Protein AF-0000000072258695 (afdb_homodimer)

Sequence (292 aa):
MEKYSTEDVKSSFSFSVPVQVRFSDIDGYMHVNNGIYFSYFEHARASFLYEVCGWDVMKIGTVVANINIDFRLPIYALDKPEVFVKIKNVGNTSFIMEQIIMGKDIEGKEKIYASATTVMVSVSMETMRPVPVPEEYRLKMELASSMEKYSTEDVKSSFSFSVPVQVRFSDIDGYMHVNNGIYFSYFEHARASFLYEVCGWDVMKIGTVVANINIDFRLPIYALDKPEVFVKIKNVGNTSFIMEQIIMGKDIEGKEKIYASATTVMVSVSMETMRPVPVPEEYRLKMELASS

Structure (mmCIF, N/CA/C/O backbone):
data_AF-0000000072258695-model_v1
#
loop_
_entity.id
_entity.type
_entity.pdbx_description
1 polymer 'Acyl-CoA thioester hydrolase'
#
loop_
_atom_site.group_PDB
_atom_site.id
_atom_site.type_symbol
_atom_site.label_atom_id
_atom_site.label_alt_id
_atom_site.label_comp_id
_atom_site.label_asym_id
_atom_site.label_entity_id
_atom_site.label_seq_id
_atom_site.pdbx_PDB_ins_code
_atom_site.Cartn_x
_atom_site.Cartn_y
_atom_site.Cartn_z
_atom_site.occupancy
_atom_site.B_iso_or_equiv
_atom_site.auth_seq_id
_atom_site.auth_comp_id
_atom_site.auth_asym_id
_atom_site.auth_atom_id
_atom_site.pdbx_PDB_model_num
ATOM 1 N N . MET A 1 1 ? -8.523 -5.754 13.508 1 52.19 1 MET A N 1
ATOM 2 C CA . MET A 1 1 ? -8.664 -4.484 12.797 1 52.19 1 MET A CA 1
ATOM 3 C C . MET A 1 1 ? -9.305 -3.426 13.688 1 52.19 1 MET A C 1
ATOM 5 O O . MET A 1 1 ? -10.227 -3.729 14.445 1 52.19 1 MET A O 1
ATOM 9 N N . GLU A 1 2 ? -8.516 -2.393 13.797 1 63.75 2 GLU A N 1
ATOM 10 C CA . GLU A 1 2 ? -9.156 -1.369 14.617 1 63.75 2 GLU A CA 1
ATOM 11 C C . GLU A 1 2 ? -10.484 -0.926 14.016 1 63.75 2 GLU A C 1
ATOM 13 O O . GLU A 1 2 ? -10.57 -0.68 12.812 1 63.75 2 GLU A O 1
ATOM 18 N N . LYS A 1 3 ? -11.523 -1.142 14.688 1 73.94 3 LYS A N 1
ATOM 19 C CA . LYS A 1 3 ? -12.859 -0.764 14.234 1 73.94 3 LYS A CA 1
ATOM 20 C C . LYS A 1 3 ? -13.164 0.687 14.586 1 73.94 3 LYS A C 1
ATOM 22 O O . LYS A 1 3 ? -13.125 1.068 15.758 1 73.94 3 LYS A O 1
ATOM 27 N N . TYR A 1 4 ? -13.148 1.471 13.57 1 86.06 4 TYR A N 1
ATOM 28 C CA . TYR A 1 4 ? -13.5 2.877 13.727 1 86.06 4 TYR A CA 1
ATOM 29 C C . TYR A 1 4 ? -14.984 3.1 13.438 1 86.06 4 TYR A C 1
ATOM 31 O O . TYR A 1 4 ? -15.539 2.494 12.523 1 86.06 4 TYR A O 1
ATOM 39 N N . SER A 1 5 ? -15.594 3.846 14.391 1 92.12 5 SER A N 1
ATOM 40 C CA . SER A 1 5 ? -16.891 4.398 14 1 92.12 5 SER A CA 1
ATOM 41 C C . SER A 1 5 ? -16.719 5.77 13.352 1 92.12 5 SER A C 1
ATOM 43 O O . SER A 1 5 ? -15.703 6.43 13.523 1 92.12 5 SER A O 1
ATOM 45 N N . THR A 1 6 ? -17.703 6.141 12.586 1 92.88 6 THR A N 1
ATOM 46 C CA . THR A 1 6 ? -17.656 7.449 11.938 1 92.88 6 THR A CA 1
ATOM 47 C C . THR A 1 6 ? -17.531 8.562 12.969 1 92.88 6 THR A C 1
ATOM 49 O O . THR A 1 6 ? -16.828 9.547 12.75 1 92.88 6 THR A O 1
ATOM 52 N N . GLU A 1 7 ? -18.188 8.391 14.031 1 92.06 7 GLU A N 1
ATOM 53 C CA . GLU A 1 7 ? -18.141 9.383 15.109 1 92.06 7 GLU A CA 1
ATOM 54 C C . GLU A 1 7 ? -16.75 9.438 15.742 1 92.06 7 GLU A C 1
ATOM 56 O O . GLU A 1 7 ? -16.266 10.516 16.094 1 92.06 7 GLU A O 1
ATOM 61 N N . ASP A 1 8 ? -16.172 8.273 15.93 1 92.56 8 ASP A N 1
ATOM 62 C CA . ASP A 1 8 ? -14.828 8.211 16.469 1 92.56 8 ASP A CA 1
ATOM 63 C C . ASP A 1 8 ? -13.836 8.969 15.594 1 92.56 8 ASP A C 1
ATOM 65 O O . ASP A 1 8 ? -12.984 9.703 16.094 1 92.56 8 ASP A O 1
ATOM 69 N N . VAL A 1 9 ? -13.984 8.836 14.312 1 95.12 9 VAL A N 1
ATOM 70 C CA . VAL A 1 9 ? -13.07 9.477 13.375 1 95.12 9 VAL A CA 1
ATOM 71 C C . VAL A 1 9 ? -13.242 10.992 13.438 1 95.12 9 VAL A C 1
ATOM 73 O O . VAL A 1 9 ? -12.266 11.727 13.586 1 95.12 9 VAL A O 1
ATOM 76 N N . LYS A 1 10 ? -14.406 11.461 13.422 1 92.62 10 LYS A N 1
ATOM 77 C CA . LYS A 1 10 ? -14.695 12.891 13.406 1 92.62 10 LYS A CA 1
ATOM 78 C C . LYS A 1 10 ? -14.219 13.555 14.695 1 92.62 10 LYS A C 1
ATOM 80 O O . LYS A 1 10 ? -13.797 14.711 14.688 1 92.62 10 LYS A O 1
ATOM 85 N N . SER A 1 11 ? -14.289 12.797 15.773 1 93.44 11 SER A N 1
ATOM 86 C CA . SER A 1 11 ? -13.922 13.375 17.062 1 93.44 11 SER A CA 1
ATOM 87 C C . SER A 1 11 ? -12.422 13.273 17.312 1 93.44 11 SER A C 1
ATOM 89 O O . SER A 1 11 ? -11.844 14.078 18.031 1 93.44 11 SER A O 1
ATOM 91 N N . SER A 1 12 ? -11.812 12.297 16.688 1 93.81 12 SER A N 1
ATOM 92 C CA . SER A 1 12 ? -10.422 12.008 17 1 93.81 12 SER A CA 1
ATOM 93 C C . SER A 1 12 ? -9.469 12.609 15.977 1 93.81 12 SER A C 1
ATOM 95 O O . SER A 1 12 ? -8.266 12.703 16.219 1 93.81 12 SER A O 1
ATOM 97 N N . PHE A 1 13 ? -9.992 12.961 14.828 1 95.56 13 PHE A N 1
ATOM 98 C CA . PHE A 1 13 ? -9.18 13.523 13.758 1 95.56 13 PHE A CA 1
ATOM 99 C C . PHE A 1 13 ? -9.586 14.961 13.469 1 95.56 13 PHE A C 1
ATOM 101 O O . PHE A 1 13 ? -10.742 15.234 13.156 1 95.56 13 PHE A O 1
ATOM 108 N N . SER A 1 14 ? -8.648 15.867 13.492 1 94.44 14 SER A N 1
ATOM 109 C CA . SER A 1 14 ? -8.961 17.281 13.32 1 94.44 14 SER A CA 1
ATOM 110 C C . SER A 1 14 ? -8.602 17.766 11.914 1 94.44 14 SER A C 1
ATOM 112 O O . SER A 1 14 ? -8.961 18.875 11.523 1 94.44 14 SER A O 1
ATOM 114 N N . PHE A 1 15 ? -7.883 16.938 11.156 1 97.81 15 PHE A N 1
ATOM 115 C CA . PHE A 1 15 ? -7.449 17.312 9.812 1 97.81 15 PHE A CA 1
ATOM 116 C C . PHE A 1 15 ? -7.926 16.297 8.789 1 97.81 15 PHE A C 1
ATOM 118 O O . PHE A 1 15 ? -7.844 15.086 9.023 1 97.81 15 PHE A O 1
ATOM 125 N N . SER A 1 16 ? -8.438 16.75 7.68 1 98.06 16 SER A N 1
ATOM 126 C CA . SER A 1 16 ? -8.812 15.891 6.566 1 98.06 16 SER A CA 1
ATOM 127 C C . SER A 1 16 ? -8.703 16.625 5.234 1 98.06 16 SER A C 1
ATOM 129 O O . SER A 1 16 ? -8.68 17.859 5.203 1 98.06 16 SER A O 1
ATOM 131 N N . VAL A 1 17 ? -8.539 15.891 4.18 1 98.19 17 VAL A N 1
ATOM 132 C CA . VAL A 1 17 ? -8.484 16.406 2.816 1 98.19 17 VAL A CA 1
ATOM 133 C C . VAL A 1 17 ? -9.414 15.594 1.918 1 98.19 17 VAL A C 1
ATOM 135 O O . VAL A 1 17 ? -9.359 14.359 1.906 1 98.19 17 VAL A O 1
ATOM 138 N N . PRO A 1 18 ? -10.266 16.359 1.156 1 98.31 18 PRO A N 1
ATOM 139 C CA . PRO A 1 18 ? -11.047 15.617 0.167 1 98.31 18 PRO A CA 1
ATOM 140 C C . PRO A 1 18 ? -10.188 15.07 -0.97 1 98.31 18 PRO A C 1
ATOM 142 O O . PRO A 1 18 ? -9.18 15.68 -1.336 1 98.31 18 PRO A O 1
ATOM 145 N N . VAL A 1 19 ? -10.594 13.906 -1.442 1 97.88 19 VAL A N 1
ATOM 146 C CA . VAL A 1 19 ? -9.93 13.367 -2.627 1 97.88 19 VAL A CA 1
ATOM 147 C C . VAL A 1 19 ? -10.953 13.195 -3.752 1 97.88 19 VAL A C 1
ATOM 149 O O . VAL A 1 19 ? -12.125 12.906 -3.5 1 97.88 19 VAL A O 1
ATOM 152 N N . GLN A 1 20 ? -10.492 13.414 -4.949 1 97.38 20 GLN A N 1
ATOM 153 C CA . GLN A 1 20 ? -11.32 13.242 -6.141 1 97.38 20 GLN A CA 1
ATOM 154 C C . GLN A 1 20 ? -11.156 11.844 -6.73 1 97.38 20 GLN A C 1
ATOM 156 O O . GLN A 1 20 ? -10.039 11.406 -7 1 97.38 20 GLN A O 1
ATOM 161 N N . VAL A 1 21 ? -12.289 11.172 -6.891 1 98.12 21 VAL A N 1
ATOM 162 C CA . VAL A 1 21 ? -12.281 9.906 -7.613 1 98.12 21 VAL A CA 1
ATOM 163 C C . VAL A 1 21 ? -12.305 10.172 -9.117 1 98.12 21 VAL A C 1
ATOM 165 O O . VAL A 1 21 ? -13.234 10.812 -9.625 1 98.12 21 VAL A O 1
ATOM 168 N N . ARG A 1 22 ? -11.336 9.68 -9.805 1 97.75 22 ARG A N 1
ATOM 169 C CA . ARG A 1 22 ? -11.25 9.852 -11.25 1 97.75 22 ARG A CA 1
ATOM 170 C C . ARG A 1 22 ? -11.719 8.602 -11.984 1 97.75 22 ARG A C 1
ATOM 172 O O . ARG A 1 22 ? -11.672 7.496 -11.43 1 97.75 22 ARG A O 1
ATOM 179 N N . PHE A 1 23 ? -12.094 8.758 -13.211 1 96.75 23 PHE A N 1
ATOM 180 C CA . PHE A 1 23 ? -12.516 7.629 -14.031 1 96.75 23 PHE A CA 1
ATOM 181 C C . PHE A 1 23 ? -11.398 6.598 -14.148 1 96.75 23 PHE A C 1
ATOM 183 O O . PHE A 1 23 ? -11.656 5.395 -14.102 1 96.75 23 PHE A O 1
ATOM 190 N N . SER A 1 24 ? -10.18 6.984 -14.219 1 96.12 24 SER A N 1
ATOM 191 C CA . SER A 1 24 ? -9.023 6.113 -14.406 1 96.12 24 SER A CA 1
ATOM 192 C C . SER A 1 24 ? -8.695 5.348 -13.133 1 96.12 24 SER A C 1
ATOM 194 O O . SER A 1 24 ? -7.91 4.402 -13.148 1 96.12 24 SER A O 1
ATOM 196 N N . ASP A 1 25 ? -9.305 5.777 -12.016 1 97.69 25 ASP A N 1
ATOM 197 C CA . ASP A 1 25 ? -9.07 5.094 -10.75 1 97.69 25 ASP A CA 1
ATOM 198 C C . ASP A 1 25 ? -9.852 3.785 -10.672 1 97.69 25 ASP A C 1
ATOM 200 O O . ASP A 1 25 ? -9.586 2.939 -9.812 1 97.69 25 ASP A O 1
ATOM 204 N N . ILE A 1 26 ? -10.891 3.635 -11.523 1 97.38 26 ILE A N 1
ATOM 205 C CA . ILE A 1 26 ? -11.852 2.543 -11.445 1 97.38 26 ILE A CA 1
ATOM 206 C C . ILE A 1 26 ? -11.312 1.323 -12.195 1 97.38 26 ILE A C 1
ATOM 208 O O . ILE A 1 26 ? -10.93 1.423 -13.359 1 97.38 26 ILE A O 1
ATOM 212 N N . ASP A 1 27 ? -11.383 0.176 -11.484 1 94.12 27 ASP A N 1
ATOM 213 C CA . ASP A 1 27 ? -10.812 -1.02 -12.094 1 94.12 27 ASP A CA 1
ATOM 214 C C . ASP A 1 27 ? -11.906 -1.929 -12.648 1 94.12 27 ASP A C 1
ATOM 216 O O . ASP A 1 27 ? -13.055 -1.502 -12.805 1 94.12 27 ASP A O 1
ATOM 220 N N . GLY A 1 28 ? -11.516 -3.188 -12.992 1 89.19 28 GLY A N 1
ATOM 221 C CA . GLY A 1 28 ? -12.43 -4.121 -13.641 1 89.19 28 GLY A CA 1
ATOM 222 C C . GLY A 1 28 ? -13.578 -4.543 -12.742 1 89.19 28 GLY A C 1
ATOM 223 O O . GLY A 1 28 ? -14.594 -5.051 -13.227 1 89.19 28 GLY A O 1
ATOM 224 N N . TYR A 1 29 ? -13.406 -4.395 -11.391 1 90.44 29 TYR A N 1
ATOM 225 C CA . TYR A 1 29 ? -14.477 -4.707 -10.453 1 90.44 29 TYR A CA 1
ATOM 226 C C . TYR A 1 29 ? -15.406 -3.516 -10.266 1 90.44 29 TYR A C 1
ATOM 228 O O . TYR A 1 29 ? -16.297 -3.547 -9.414 1 90.44 29 TYR A O 1
ATOM 236 N N . MET A 1 30 ? -15.07 -2.385 -10.969 1 92.81 30 MET A N 1
ATOM 237 C CA . MET A 1 30 ? -15.875 -1.169 -10.992 1 92.81 30 MET A CA 1
ATOM 238 C C . MET A 1 30 ? -15.789 -0.433 -9.656 1 92.81 30 MET A C 1
ATOM 240 O O . MET A 1 30 ? -16.75 0.223 -9.242 1 92.81 30 MET A O 1
ATOM 244 N N . HIS A 1 31 ? -14.672 -0.601 -9.008 1 95.75 31 HIS A N 1
ATOM 245 C CA . HIS A 1 31 ? -14.328 0.165 -7.816 1 95.75 31 HIS A CA 1
ATOM 246 C C . HIS A 1 31 ? -12.961 0.814 -7.953 1 95.75 31 HIS A C 1
ATOM 248 O O . HIS A 1 31 ? -12.188 0.465 -8.852 1 95.75 31 HIS A O 1
ATOM 254 N N . VAL A 1 32 ? -12.695 1.76 -7.102 1 97.88 32 VAL A N 1
ATOM 255 C CA . VAL A 1 32 ? -11.352 2.326 -7.062 1 97.88 32 VAL A CA 1
ATOM 256 C C . VAL A 1 32 ? -10.336 1.222 -6.777 1 97.88 32 VAL A C 1
ATOM 258 O O . VAL A 1 32 ? -10.508 0.438 -5.84 1 97.88 32 VAL A O 1
ATOM 261 N N . ASN A 1 33 ? -9.328 1.174 -7.617 1 97.19 33 ASN A N 1
ATOM 262 C CA . ASN A 1 33 ? -8.258 0.202 -7.422 1 97.19 33 ASN A CA 1
ATOM 263 C C . ASN A 1 33 ? -7.543 0.413 -6.09 1 97.19 33 ASN A C 1
ATOM 265 O O . ASN A 1 33 ? -7.27 1.549 -5.703 1 97.19 33 ASN A O 1
ATOM 269 N N . ASN A 1 34 ? -7.199 -0.713 -5.449 1 96.12 34 ASN A N 1
ATOM 270 C CA . ASN A 1 34 ? -6.559 -0.65 -4.141 1 96.12 34 ASN A CA 1
ATOM 271 C C . ASN A 1 34 ? -5.285 0.192 -4.184 1 96.12 34 ASN A C 1
ATOM 273 O O . ASN A 1 34 ? -4.949 0.865 -3.207 1 96.12 34 ASN A O 1
ATOM 277 N N . GLY A 1 35 ? -4.551 0.137 -5.27 1 95.69 35 GLY A N 1
ATOM 278 C CA . GLY A 1 35 ? -3.34 0.929 -5.406 1 95.69 35 GLY A CA 1
ATOM 279 C C . GLY A 1 35 ? -3.592 2.424 -5.336 1 95.69 35 GLY A C 1
ATOM 280 O O . GLY A 1 35 ? -2.727 3.184 -4.895 1 95.69 35 GLY A O 1
ATOM 281 N N . ILE A 1 36 ? -4.734 2.797 -5.762 1 97.75 36 ILE A N 1
ATOM 282 C CA . ILE A 1 36 ? -5.082 4.215 -5.777 1 97.75 36 ILE A CA 1
ATOM 283 C C . ILE A 1 36 ? -5.309 4.707 -4.352 1 97.75 36 ILE A C 1
ATOM 285 O O . ILE A 1 36 ? -5.062 5.875 -4.043 1 97.75 36 ILE A O 1
ATOM 289 N N . TYR A 1 37 ? -5.742 3.824 -3.461 1 98.44 37 TYR A N 1
ATOM 290 C CA . TYR A 1 37 ? -5.883 4.203 -2.059 1 98.44 37 TYR A CA 1
ATOM 291 C C . TYR A 1 37 ? -4.559 4.711 -1.497 1 98.44 37 TYR A C 1
ATOM 293 O O . TYR A 1 37 ? -4.535 5.668 -0.717 1 98.44 37 TYR A O 1
ATOM 301 N N . PHE A 1 38 ? -3.479 4.062 -1.889 1 97.75 38 PHE A N 1
ATOM 302 C CA . PHE A 1 38 ? -2.162 4.523 -1.461 1 97.75 38 PHE A CA 1
ATOM 303 C C . PHE A 1 38 ? -1.953 5.984 -1.835 1 97.75 38 PHE A C 1
ATOM 305 O O . PHE A 1 38 ? -1.515 6.785 -1.006 1 97.75 38 PHE A O 1
ATOM 312 N N . SER A 1 39 ? -2.279 6.27 -3.029 1 96.94 39 SER A N 1
ATOM 313 C CA . SER A 1 39 ? -2.098 7.637 -3.51 1 96.94 39 SER A CA 1
ATOM 314 C C . SER A 1 39 ? -2.957 8.617 -2.721 1 96.94 39 SER A C 1
ATOM 316 O O . SER A 1 39 ? -2.545 9.758 -2.48 1 96.94 39 SER A O 1
ATOM 318 N N . TYR A 1 40 ? -4.156 8.203 -2.381 1 98.62 40 TYR A N 1
ATOM 319 C CA . TYR A 1 40 ? -5.008 9.039 -1.542 1 98.62 40 TYR A CA 1
ATOM 320 C C . TYR A 1 40 ? -4.34 9.32 -0.201 1 98.62 40 TYR A C 1
ATOM 322 O O . TYR A 1 40 ? -4.266 10.477 0.232 1 98.62 40 TYR A O 1
ATOM 330 N N . PHE A 1 41 ? -3.854 8.258 0.439 1 98.69 41 PHE A N 1
ATOM 331 C CA . PHE A 1 41 ? -3.16 8.406 1.713 1 98.69 41 PHE A CA 1
ATOM 332 C C . PHE A 1 41 ? -1.939 9.305 1.565 1 98.69 41 PHE A C 1
ATOM 334 O O . PHE A 1 41 ? -1.689 10.164 2.414 1 98.69 41 PHE A O 1
ATOM 341 N N . GLU A 1 42 ? -1.199 9.109 0.537 1 97.75 42 GLU A N 1
ATOM 342 C CA . GLU A 1 42 ? 0.012 9.883 0.268 1 97.75 42 GLU A CA 1
ATOM 343 C C . GLU A 1 42 ? -0.3 11.367 0.127 1 97.75 42 GLU A C 1
ATOM 345 O O . GLU A 1 42 ? 0.367 12.203 0.734 1 97.75 42 GLU A O 1
ATOM 350 N N . HIS A 1 43 ? -1.277 11.648 -0.671 1 97.62 43 HIS A N 1
ATOM 351 C CA . HIS A 1 43 ? -1.674 13.039 -0.87 1 97.62 43 HIS A CA 1
ATOM 352 C C . HIS A 1 43 ? -2.051 13.695 0.453 1 97.62 43 HIS A C 1
ATOM 354 O O . HIS A 1 43 ? -1.615 14.812 0.739 1 97.62 43 HIS A O 1
ATOM 360 N N . ALA A 1 44 ? -2.791 12.992 1.265 1 98.5 44 ALA A N 1
ATOM 361 C CA . ALA A 1 44 ? -3.266 13.539 2.533 1 98.5 44 ALA A CA 1
ATOM 362 C C . ALA A 1 44 ? -2.111 13.727 3.512 1 98.5 44 ALA A C 1
ATOM 364 O O . ALA A 1 44 ? -2.059 14.727 4.234 1 98.5 44 ALA A O 1
ATOM 365 N N . ARG A 1 45 ? -1.204 12.75 3.582 1 96.88 45 ARG A N 1
ATOM 366 C CA . ARG A 1 45 ? -0.062 12.906 4.477 1 96.88 45 ARG A CA 1
ATOM 367 C C . ARG A 1 45 ? 0.787 14.109 4.086 1 96.88 45 ARG A C 1
ATOM 369 O O . ARG A 1 45 ? 1.25 14.852 4.953 1 96.88 45 ARG A O 1
ATOM 376 N N . ALA A 1 46 ? 0.997 14.258 2.754 1 96.31 46 ALA A N 1
ATOM 377 C CA . ALA A 1 46 ? 1.779 15.391 2.273 1 96.31 46 ALA A CA 1
ATOM 378 C C . ALA A 1 46 ? 1.099 16.719 2.623 1 96.31 46 ALA A C 1
ATOM 380 O O . ALA A 1 46 ? 1.754 17.656 3.072 1 96.31 46 ALA A O 1
ATOM 381 N N . SER A 1 47 ? -0.181 16.766 2.418 1 97.88 47 SER A N 1
ATOM 382 C CA . SER A 1 47 ? -0.951 17.969 2.75 1 97.88 47 SER A CA 1
ATOM 383 C C . SER A 1 47 ? -0.852 18.297 4.238 1 97.88 47 SER A C 1
ATOM 385 O O . SER A 1 47 ? -0.657 19.453 4.609 1 97.88 47 SER A O 1
ATOM 387 N N . PHE A 1 48 ? -0.971 17.281 5.066 1 98.25 48 PHE A N 1
ATOM 388 C CA . PHE A 1 48 ? -0.873 17.469 6.508 1 98.25 48 PHE A CA 1
ATOM 389 C C . PHE A 1 48 ? 0.487 18.031 6.891 1 98.25 48 PHE A C 1
ATOM 391 O O . PHE A 1 48 ? 0.568 19.016 7.629 1 98.25 48 PHE A O 1
ATOM 398 N N . LEU A 1 49 ? 1.501 17.406 6.387 1 97.62 49 LEU A N 1
ATOM 399 C CA . LEU A 1 49 ? 2.854 17.844 6.707 1 97.62 49 LEU A CA 1
ATOM 400 C C . LEU A 1 49 ? 3.08 19.281 6.262 1 97.62 49 LEU A C 1
ATOM 402 O O . LEU A 1 49 ? 3.693 20.078 6.98 1 97.62 49 LEU A O 1
ATOM 406 N N . TYR A 1 50 ? 2.562 19.594 5.152 1 96.5 50 TYR A N 1
ATOM 407 C CA . TYR A 1 50 ? 2.734 20.938 4.609 1 96.5 50 TYR A CA 1
ATOM 408 C C . TYR A 1 50 ? 1.881 21.953 5.367 1 96.5 50 TYR A C 1
ATOM 410 O O . TYR A 1 50 ? 2.4 22.922 5.918 1 96.5 50 TYR A O 1
ATOM 418 N N . GLU A 1 51 ? 0.606 21.703 5.461 1 97 51 GLU A N 1
ATOM 419 C CA . GLU A 1 51 ? -0.362 22.688 5.945 1 97 51 GLU A CA 1
ATOM 420 C C . GLU A 1 51 ? -0.33 22.781 7.469 1 97 51 GLU A C 1
ATOM 422 O O . GLU A 1 51 ? -0.518 23.859 8.031 1 97 51 GLU A O 1
ATOM 427 N N . VAL A 1 52 ? -0.157 21.672 8.141 1 96.5 52 VAL A N 1
ATOM 428 C CA . VAL A 1 52 ? -0.274 21.641 9.594 1 96.5 52 VAL A CA 1
ATOM 429 C C . VAL A 1 52 ? 1.108 21.766 10.227 1 96.5 52 VAL A C 1
ATOM 431 O O . VAL A 1 52 ? 1.301 22.547 11.156 1 96.5 52 VAL A O 1
ATOM 434 N N . CYS A 1 53 ? 2.068 21.109 9.672 1 96.62 53 CYS A N 1
ATOM 435 C CA . CYS A 1 53 ? 3.377 21.062 10.312 1 96.62 53 CYS A CA 1
ATOM 436 C C . CYS A 1 53 ? 4.316 22.109 9.727 1 96.62 53 CYS A C 1
ATOM 438 O O . CYS A 1 53 ? 5.375 22.375 10.289 1 96.62 53 CYS A O 1
ATOM 440 N N . GLY A 1 54 ? 3.947 22.625 8.57 1 96.5 54 GLY A N 1
ATOM 441 C CA . GLY A 1 54 ? 4.848 23.562 7.914 1 96.5 54 GLY A CA 1
ATOM 442 C C . GLY A 1 54 ? 6.129 22.922 7.422 1 96.5 54 GLY A C 1
ATOM 443 O O . GLY A 1 54 ? 7.188 23.547 7.43 1 96.5 54 GLY A O 1
ATOM 444 N N . TRP A 1 55 ? 5.992 21.688 7.125 1 96.44 55 TRP A N 1
ATOM 445 C CA . TRP A 1 55 ? 7.152 20.906 6.707 1 96.44 55 TRP A CA 1
ATOM 446 C C . TRP A 1 55 ? 7.684 21.391 5.363 1 96.44 55 TRP A C 1
ATOM 448 O O . TRP A 1 55 ? 6.941 21.438 4.379 1 96.44 55 TRP A O 1
ATOM 458 N N . ASP A 1 56 ? 8.938 21.719 5.32 1 93.62 56 ASP A N 1
ATOM 459 C CA . ASP A 1 56 ? 9.594 22.109 4.074 1 93.62 56 ASP A CA 1
ATOM 460 C C . ASP A 1 56 ? 10.352 20.938 3.469 1 93.62 56 ASP A C 1
ATOM 462 O O . ASP A 1 56 ? 11.484 20.641 3.867 1 93.62 56 ASP A O 1
ATOM 466 N N . VAL A 1 57 ? 9.844 20.375 2.48 1 86.56 57 VAL A N 1
ATOM 467 C CA . VAL A 1 57 ? 10.367 19.156 1.884 1 86.56 57 VAL A CA 1
ATOM 468 C C . VAL A 1 57 ? 11.672 19.453 1.154 1 86.56 57 VAL A C 1
ATOM 470 O O . VAL A 1 57 ? 12.43 18.531 0.833 1 86.56 57 VAL A O 1
ATOM 473 N N . MET A 1 58 ? 11.945 20.672 0.826 1 87.75 58 MET A N 1
ATOM 474 C CA . MET A 1 58 ? 13.188 21.047 0.155 1 87.75 58 MET A CA 1
ATOM 475 C C . MET A 1 58 ? 14.352 21.062 1.14 1 87.75 58 MET A C 1
ATOM 477 O O . MET A 1 58 ? 15.516 21 0.733 1 87.75 58 MET A O 1
ATOM 481 N N . LYS A 1 59 ? 14 21.203 2.367 1 90.25 59 LYS A N 1
ATOM 482 C CA . LYS A 1 59 ? 15.039 21.25 3.396 1 90.25 59 LYS A CA 1
ATOM 483 C C . LYS A 1 59 ? 15.266 19.875 4.012 1 90.25 59 LYS A C 1
ATOM 485 O O . LYS A 1 59 ? 16.391 19.391 4.086 1 90.25 59 LYS A O 1
ATOM 490 N N . ILE A 1 60 ? 14.172 19.297 4.508 1 94.12 60 ILE A N 1
ATOM 491 C CA . ILE A 1 60 ? 14.195 17.953 5.098 1 94.12 60 ILE A CA 1
ATOM 492 C C . ILE A 1 60 ? 13.164 17.062 4.402 1 94.12 60 ILE A C 1
ATOM 494 O O . ILE A 1 60 ? 11.977 17.391 4.375 1 94.12 60 ILE A O 1
ATOM 498 N N . GLY A 1 61 ? 13.656 15.945 3.863 1 94.69 61 GLY A N 1
ATOM 499 C CA . GLY A 1 61 ? 12.758 15.016 3.201 1 94.69 61 GLY A CA 1
ATOM 500 C C . GLY A 1 61 ? 12.125 14.016 4.152 1 94.69 61 GLY A C 1
ATOM 501 O O . GLY A 1 61 ? 12.477 13.969 5.336 1 94.69 61 GLY A O 1
ATOM 502 N N . THR A 1 62 ? 11.133 13.359 3.691 1 96.38 62 THR A N 1
ATOM 503 C CA . THR A 1 62 ? 10.539 12.219 4.371 1 96.38 62 THR A CA 1
ATOM 504 C C . THR A 1 62 ? 10.359 11.047 3.408 1 96.38 62 THR A C 1
ATOM 506 O O . THR A 1 62 ? 10.055 11.25 2.23 1 96.38 62 THR A O 1
ATOM 509 N N . VAL A 1 63 ? 10.555 9.844 3.912 1 96.31 63 VAL A N 1
ATOM 510 C CA . VAL A 1 63 ? 10.312 8.648 3.111 1 96.31 63 VAL A CA 1
ATOM 511 C C . VAL A 1 63 ? 9.445 7.668 3.9 1 96.31 63 VAL A C 1
ATOM 513 O O . VAL A 1 63 ? 9.438 7.684 5.133 1 96.31 63 VAL A O 1
ATOM 516 N N . VAL A 1 64 ? 8.695 6.914 3.193 1 98.06 64 VAL A N 1
ATOM 517 C CA . VAL A 1 64 ? 7.891 5.867 3.814 1 98.06 64 VAL A CA 1
ATOM 518 C C . VAL A 1 64 ? 8.758 4.641 4.09 1 98.06 64 VAL A C 1
ATOM 520 O O . VAL A 1 64 ? 9.344 4.07 3.17 1 98.06 64 VAL A O 1
ATOM 523 N N . ALA A 1 65 ? 8.797 4.238 5.309 1 98.31 65 ALA A N 1
ATOM 524 C CA . ALA A 1 65 ? 9.508 3.014 5.668 1 98.31 65 ALA A CA 1
ATOM 525 C C . ALA A 1 65 ? 8.555 1.817 5.684 1 98.31 65 ALA A C 1
ATOM 527 O O . ALA A 1 65 ? 8.953 0.703 5.328 1 98.31 65 ALA A O 1
ATOM 528 N N . ASN A 1 66 ? 7.398 2.053 6.109 1 98.69 66 ASN A N 1
ATOM 529 C CA . ASN A 1 66 ? 6.375 1.017 6.195 1 98.69 66 ASN A CA 1
ATOM 530 C C . ASN A 1 66 ? 4.973 1.599 6.031 1 98.69 66 ASN A C 1
ATOM 532 O O . ASN A 1 66 ? 4.699 2.703 6.504 1 98.69 66 ASN A O 1
ATOM 536 N N . ILE A 1 67 ? 4.145 0.834 5.402 1 98.75 67 ILE A N 1
ATOM 537 C CA . ILE A 1 67 ? 2.723 1.168 5.387 1 98.75 67 ILE A CA 1
ATOM 538 C C . ILE A 1 67 ? 1.894 -0.1 5.578 1 98.75 67 ILE A C 1
ATOM 540 O O . ILE A 1 67 ? 2.225 -1.154 5.031 1 98.75 67 ILE A O 1
ATOM 544 N N . ASN A 1 68 ? 0.899 0.002 6.383 1 98.81 68 ASN A N 1
ATOM 545 C CA . ASN A 1 68 ? -0.088 -1.043 6.641 1 98.81 68 ASN A CA 1
ATOM 546 C C . ASN A 1 68 ? -1.508 -0.547 6.383 1 98.81 68 ASN A C 1
ATOM 548 O O . ASN A 1 68 ? -1.971 0.391 7.031 1 98.81 68 ASN A O 1
ATOM 552 N N . ILE A 1 69 ? -2.182 -1.14 5.438 1 98.69 69 ILE A N 1
ATOM 553 C CA . ILE A 1 69 ? -3.506 -0.669 5.043 1 98.69 69 ILE A CA 1
ATOM 554 C C . ILE A 1 69 ? -4.535 -1.776 5.266 1 98.69 69 ILE A C 1
ATOM 556 O O . ILE A 1 69 ? -4.336 -2.912 4.828 1 98.69 69 ILE A O 1
ATOM 560 N N . ASP A 1 70 ? -5.57 -1.455 5.895 1 98.69 70 ASP A N 1
ATOM 561 C CA . ASP A 1 70 ? -6.766 -2.293 5.969 1 98.69 70 ASP A CA 1
ATOM 562 C C . ASP A 1 70 ? -7.859 -1.775 5.039 1 98.69 70 ASP A C 1
ATOM 564 O O . ASP A 1 70 ? -8.305 -0.634 5.172 1 98.69 70 ASP A O 1
ATOM 568 N N . PHE A 1 71 ? -8.258 -2.625 4.148 1 98.25 71 PHE A N 1
ATOM 569 C CA . PHE A 1 71 ? -9.352 -2.289 3.24 1 98.25 71 PHE A CA 1
ATOM 570 C C . PHE A 1 71 ? -10.68 -2.807 3.775 1 98.25 71 PHE A C 1
ATOM 572 O O . PHE A 1 71 ? -10.82 -3.998 4.059 1 98.25 71 PHE A O 1
ATOM 579 N N . ARG A 1 72 ? -11.656 -1.959 3.826 1 96.62 72 ARG A N 1
ATOM 580 C CA . ARG A 1 72 ? -12.906 -2.336 4.484 1 96.62 72 ARG A CA 1
ATOM 581 C C . ARG A 1 72 ? -14.055 -2.4 3.48 1 96.62 72 ARG A C 1
ATOM 583 O O . ARG A 1 72 ? -14.773 -3.4 3.412 1 96.62 72 ARG A O 1
ATOM 590 N N . LEU A 1 73 ? -14.266 -1.294 2.799 1 96.38 73 LEU A N 1
ATOM 591 C CA . LEU A 1 73 ? -15.312 -1.193 1.788 1 96.38 73 LEU A CA 1
ATOM 592 C C . LEU A 1 73 ? -14.758 -0.632 0.483 1 96.38 73 LEU A C 1
ATOM 594 O O . LEU A 1 73 ? -13.805 0.154 0.495 1 96.38 73 LEU A O 1
ATOM 598 N N . PRO A 1 74 ? -15.359 -1.084 -0.602 1 96.94 74 PRO A N 1
ATOM 599 C CA . PRO A 1 74 ? -14.938 -0.475 -1.865 1 96.94 74 PRO A CA 1
ATOM 600 C C . PRO A 1 74 ? -15.398 0.975 -2.004 1 96.94 74 PRO A C 1
ATOM 602 O O . PRO A 1 74 ? -16.406 1.363 -1.417 1 96.94 74 PRO A O 1
ATOM 605 N N . ILE A 1 75 ? -14.609 1.79 -2.713 1 98.25 75 ILE A N 1
ATOM 606 C CA . ILE A 1 75 ? -15 3.133 -3.131 1 98.25 75 ILE A CA 1
ATOM 607 C C . ILE A 1 75 ? -15.508 3.098 -4.57 1 98.25 75 ILE A C 1
ATOM 609 O O . ILE A 1 75 ? -14.844 2.557 -5.457 1 98.25 75 ILE A O 1
ATOM 613 N N . TYR A 1 76 ? -16.641 3.658 -4.797 1 97.31 76 TYR A N 1
ATOM 614 C CA . TYR A 1 76 ? -17.219 3.697 -6.133 1 97.31 76 TYR A CA 1
ATOM 615 C C . TYR A 1 76 ? -17.031 5.066 -6.773 1 97.31 76 TYR A C 1
ATOM 617 O O . TYR A 1 76 ? -16.609 6.02 -6.105 1 97.31 76 TYR A O 1
ATOM 625 N N . ALA A 1 77 ? -17.391 5.191 -8.055 1 96.5 77 ALA A N 1
ATOM 626 C CA . ALA A 1 77 ? -17.078 6.348 -8.891 1 96.5 77 ALA A CA 1
ATOM 627 C C . ALA A 1 77 ? -17.734 7.609 -8.344 1 96.5 77 ALA A C 1
ATOM 629 O O . ALA A 1 77 ? -17.172 8.703 -8.422 1 96.5 77 ALA A O 1
ATOM 630 N N . LEU A 1 78 ? -18.859 7.508 -7.734 1 95.81 78 LEU A N 1
ATOM 631 C CA . LEU A 1 78 ? -19.609 8.695 -7.344 1 95.81 78 LEU A CA 1
ATOM 632 C C . LEU A 1 78 ? -19.5 8.945 -5.848 1 95.81 78 LEU A C 1
ATOM 634 O O . LEU A 1 78 ? -20.109 9.875 -5.316 1 95.81 78 LEU A O 1
ATOM 638 N N . ASP A 1 79 ? -18.781 8.086 -5.172 1 97.75 79 ASP A N 1
ATOM 639 C CA . ASP A 1 79 ? -18.516 8.328 -3.758 1 97.75 79 ASP A CA 1
ATOM 640 C C . ASP A 1 79 ? -17.672 9.594 -3.562 1 97.75 79 ASP A C 1
ATOM 642 O O . ASP A 1 79 ? -17.031 10.07 -4.5 1 97.75 79 ASP A O 1
ATOM 646 N N . LYS A 1 80 ? -17.703 10.18 -2.396 1 97.94 80 LYS A N 1
ATOM 647 C CA . LYS A 1 80 ? -16.984 11.391 -2.045 1 97.94 80 LYS A CA 1
ATOM 648 C C . LYS A 1 80 ? -16.062 11.156 -0.84 1 97.94 80 LYS A C 1
ATOM 650 O O . LYS A 1 80 ? -16.312 11.688 0.243 1 97.94 80 LYS A O 1
ATOM 655 N N . PRO A 1 81 ? -14.969 10.484 -1.061 1 98.44 81 PRO A N 1
ATOM 656 C CA . PRO A 1 81 ? -14.086 10.164 0.062 1 98.44 81 PRO A CA 1
ATOM 657 C C . PRO A 1 81 ? -13.242 11.359 0.506 1 98.44 81 PRO A C 1
ATOM 659 O O . PRO A 1 81 ? -12.969 12.258 -0.293 1 98.44 81 PRO A O 1
ATOM 662 N N . GLU A 1 82 ? -12.898 11.328 1.733 1 98.5 82 GLU A N 1
ATOM 663 C CA . GLU A 1 82 ? -11.922 12.188 2.406 1 98.5 82 GLU A CA 1
ATOM 664 C C . GLU A 1 82 ? -10.922 11.359 3.209 1 98.5 82 GLU A C 1
ATOM 666 O O . GLU A 1 82 ? -11.258 10.289 3.715 1 98.5 82 GLU A O 1
ATOM 671 N N . VAL A 1 83 ? -9.734 11.883 3.275 1 98.81 83 VAL A N 1
ATOM 672 C CA . VAL A 1 83 ? -8.719 11.188 4.059 1 98.81 83 VAL A CA 1
ATOM 673 C C . VAL A 1 83 ? -8.422 11.977 5.332 1 98.81 83 VAL A C 1
ATOM 675 O O . VAL A 1 83 ? -8.008 13.133 5.266 1 98.81 83 VAL A O 1
ATOM 678 N N . PHE A 1 84 ? -8.617 11.289 6.398 1 98.5 84 PHE A N 1
ATOM 679 C CA . PHE A 1 84 ? -8.305 11.844 7.711 1 98.5 84 PHE A CA 1
ATOM 680 C C . PHE A 1 84 ? -6.902 11.438 8.148 1 98.5 84 PHE A C 1
ATOM 682 O O . PHE A 1 84 ? -6.473 10.305 7.914 1 98.5 84 PHE A O 1
ATOM 689 N N . VAL A 1 85 ? -6.238 12.445 8.812 1 98.38 85 VAL A N 1
ATOM 690 C CA . VAL A 1 85 ? -4.84 12.211 9.164 1 98.38 85 VAL A CA 1
ATOM 691 C C . VAL A 1 85 ? -4.59 12.648 10.602 1 98.38 85 VAL A C 1
ATOM 693 O O . VAL A 1 85 ? -5.066 13.703 11.031 1 98.38 85 VAL A O 1
ATOM 696 N N . LYS A 1 86 ? -3.855 11.906 11.289 1 97.12 86 LYS A N 1
ATOM 697 C CA . LYS A 1 86 ? -3.293 12.359 12.555 1 97.12 86 LYS A CA 1
ATOM 698 C C . LYS A 1 86 ? -1.93 11.727 12.812 1 97.12 86 LYS A C 1
ATOM 700 O O . LYS A 1 86 ? -1.558 10.758 12.156 1 97.12 86 LYS A O 1
ATOM 705 N N . ILE A 1 87 ? -1.216 12.281 13.781 1 97.81 87 ILE A N 1
ATOM 706 C CA . ILE A 1 87 ? 0.063 11.734 14.227 1 97.81 87 ILE A CA 1
ATOM 707 C C . ILE A 1 87 ? -0.162 10.758 15.383 1 97.81 87 ILE A C 1
ATOM 709 O O . ILE A 1 87 ? -0.818 11.102 16.359 1 97.81 87 ILE A O 1
ATOM 713 N N . LYS A 1 88 ? 0.352 9.633 15.211 1 96.5 88 LYS A N 1
ATOM 714 C CA . LYS A 1 88 ? 0.214 8.625 16.266 1 96.5 88 LYS A CA 1
ATOM 715 C C . LYS A 1 88 ? 1.384 8.68 17.234 1 96.5 88 LYS A C 1
ATOM 717 O O . LYS A 1 88 ? 1.203 8.492 18.438 1 96.5 88 LYS A O 1
ATOM 722 N N . ASN A 1 89 ? 2.555 8.859 16.719 1 96.31 89 ASN A N 1
ATOM 723 C CA . ASN A 1 89 ? 3.783 8.859 17.5 1 96.31 89 ASN A CA 1
ATOM 724 C C . ASN A 1 89 ? 4.918 9.562 16.766 1 96.31 89 ASN A C 1
ATOM 726 O O . ASN A 1 89 ? 4.996 9.516 15.539 1 96.31 89 ASN A O 1
ATOM 730 N N . VAL A 1 90 ? 5.773 10.25 17.594 1 97.38 90 VAL A N 1
ATOM 731 C CA . VAL A 1 90 ? 6.965 10.875 17.031 1 97.38 90 VAL A CA 1
ATOM 732 C C . VAL A 1 90 ? 8.211 10.328 17.734 1 97.38 90 VAL A C 1
ATOM 734 O O . VAL A 1 90 ? 8.352 10.445 18.953 1 97.38 90 VAL A O 1
ATOM 737 N N . GLY A 1 91 ? 9.023 9.711 16.953 1 97.62 91 GLY A N 1
ATOM 738 C CA . GLY A 1 91 ? 10.312 9.242 17.438 1 97.62 91 GLY A CA 1
ATOM 739 C C . GLY A 1 91 ? 11.445 10.203 17.141 1 97.62 91 GLY A C 1
ATOM 740 O O . GLY A 1 91 ? 11.219 11.391 16.922 1 97.62 91 GLY A O 1
ATOM 741 N N . ASN A 1 92 ? 12.68 9.664 17.188 1 98.12 92 ASN A N 1
ATOM 742 C CA . ASN A 1 92 ? 13.836 10.516 16.938 1 98.12 92 ASN A CA 1
ATOM 743 C C . ASN A 1 92 ? 13.953 10.883 15.469 1 98.12 92 ASN A C 1
ATOM 745 O O . ASN A 1 92 ? 13.922 12.062 15.109 1 98.12 92 ASN A O 1
ATOM 749 N N . THR A 1 93 ? 14 9.867 14.617 1 98.5 93 THR A N 1
ATOM 750 C CA . THR A 1 93 ? 14.188 10.125 13.188 1 98.5 93 THR A CA 1
ATOM 751 C C . THR A 1 93 ? 12.914 9.781 12.414 1 98.5 93 THR A C 1
ATOM 753 O O . THR A 1 93 ? 12.844 10 11.203 1 98.5 93 THR A O 1
ATOM 756 N N . SER A 1 94 ? 11.906 9.227 13.133 1 98.5 94 SER A N 1
ATOM 757 C CA . SER A 1 94 ? 10.703 8.742 12.461 1 98.5 94 SER A CA 1
ATOM 758 C C . SER A 1 94 ? 9.445 9.141 13.219 1 98.5 94 SER A C 1
ATOM 760 O O . SER A 1 94 ? 9.516 9.57 14.367 1 98.5 94 SER A O 1
ATOM 762 N N . PHE A 1 95 ? 8.344 9.047 12.516 1 98.25 95 PHE A N 1
ATOM 763 C CA . PHE A 1 95 ? 7.031 9.266 13.109 1 98.25 95 PHE A CA 1
ATOM 764 C C . PHE A 1 95 ? 5.977 8.406 12.422 1 98.25 95 PHE A C 1
ATOM 766 O O . PHE A 1 95 ? 6.16 7.977 11.281 1 98.25 95 PHE A O 1
ATOM 773 N N . ILE A 1 96 ? 4.918 8.156 13.156 1 98.56 96 ILE A N 1
ATOM 774 C CA . ILE A 1 96 ? 3.855 7.281 12.672 1 98.56 96 ILE A CA 1
ATOM 775 C C . ILE A 1 96 ? 2.578 8.094 12.461 1 98.56 96 ILE A C 1
ATOM 777 O O . ILE A 1 96 ? 2.154 8.836 13.352 1 98.56 96 ILE A O 1
ATOM 781 N N . MET A 1 97 ? 2.047 7.934 11.32 1 98.25 97 MET A N 1
ATOM 782 C CA . MET A 1 97 ? 0.78 8.586 11.008 1 98.25 97 MET A CA 1
ATOM 783 C C . MET A 1 97 ? -0.34 7.555 10.875 1 98.25 97 MET A C 1
ATOM 785 O O . MET A 1 97 ? -0.126 6.461 10.352 1 98.25 97 MET A O 1
ATOM 789 N N . GLU A 1 98 ? -1.447 7.945 11.391 1 98.12 98 GLU A N 1
ATOM 790 C CA . GLU A 1 98 ? -2.689 7.191 11.227 1 98.12 98 GLU A CA 1
ATOM 791 C C . GLU A 1 98 ? -3.652 7.914 10.289 1 98.12 98 GLU A C 1
ATOM 793 O O . GLU A 1 98 ? -3.855 9.125 10.414 1 98.12 98 GLU A O 1
ATOM 798 N N . GLN A 1 99 ? -4.227 7.148 9.375 1 98.5 99 GLN A N 1
ATOM 799 C CA . GLN A 1 99 ? -5.09 7.758 8.367 1 98.5 99 GLN A CA 1
ATOM 800 C C . GLN A 1 99 ? -6.34 6.918 8.133 1 98.5 99 GLN A C 1
ATOM 802 O O . GLN A 1 99 ? -6.297 5.688 8.234 1 98.5 99 GLN A O 1
ATOM 807 N N . ILE A 1 100 ? -7.395 7.586 7.828 1 98.69 100 ILE A N 1
ATOM 808 C CA . ILE A 1 100 ? -8.672 6.941 7.543 1 98.69 100 ILE A CA 1
ATOM 809 C C . ILE A 1 100 ? -9.281 7.539 6.277 1 98.69 100 ILE A C 1
ATOM 811 O O . ILE A 1 100 ? -9.328 8.766 6.121 1 98.69 100 ILE A O 1
ATOM 815 N N . ILE A 1 101 ? -9.648 6.703 5.348 1 98.81 101 ILE A N 1
ATOM 816 C CA . ILE A 1 101 ? -10.484 7.145 4.238 1 98.81 101 ILE A CA 1
ATOM 817 C C . ILE A 1 101 ? -11.961 6.957 4.598 1 98.81 101 ILE A C 1
ATOM 819 O O . ILE A 1 101 ? -12.422 5.828 4.781 1 98.81 101 ILE A O 1
ATOM 823 N N . MET A 1 102 ? -12.633 8.023 4.684 1 98.56 102 MET A N 1
ATOM 824 C CA . MET A 1 102 ? -14.055 8.047 5.016 1 98.56 102 MET A CA 1
ATOM 825 C C . MET A 1 102 ? -14.805 9.055 4.148 1 98.56 102 MET A C 1
ATOM 827 O O . MET A 1 102 ? -14.227 10.047 3.701 1 98.56 102 MET A O 1
ATOM 831 N N . GLY A 1 103 ? -16.062 8.758 3.885 1 97.62 103 GLY A N 1
ATOM 832 C CA . GLY A 1 103 ? -16.859 9.711 3.117 1 97.62 103 GLY A CA 1
ATOM 833 C C . GLY A 1 103 ? -18.281 9.227 2.855 1 97.62 103 GLY A C 1
ATOM 834 O O . GLY A 1 103 ? -18.641 8.125 3.258 1 97.62 103 GLY A O 1
ATOM 835 N N . LYS A 1 104 ? -18.984 10.086 2.109 1 96.94 104 LYS A N 1
ATOM 836 C CA . LYS A 1 104 ? -20.375 9.781 1.808 1 96.94 104 LYS A CA 1
ATOM 837 C C . LYS A 1 104 ? -20.484 8.969 0.522 1 96.94 104 LYS A C 1
ATOM 839 O O . LYS A 1 104 ? -19.797 9.234 -0.457 1 96.94 104 LYS A O 1
ATOM 844 N N . ASP A 1 105 ? -21.359 7.949 0.549 1 96.38 105 ASP A N 1
ATOM 845 C CA . ASP A 1 105 ? -21.672 7.219 -0.675 1 96.38 105 ASP A CA 1
ATOM 846 C C . ASP A 1 105 ? -22.766 7.926 -1.471 1 96.38 105 ASP A C 1
ATOM 848 O O 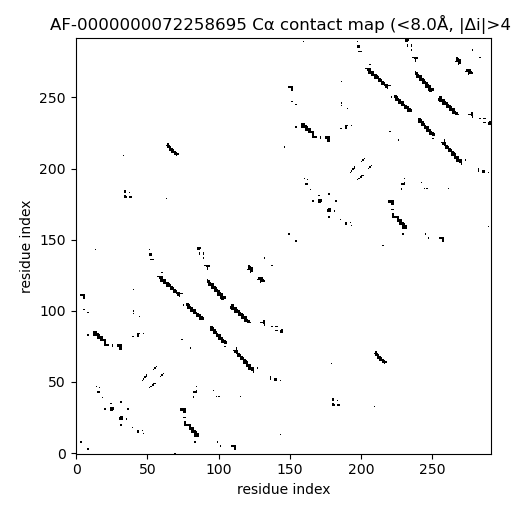. ASP A 1 105 ? -23.156 9.047 -1.143 1 96.38 105 ASP A O 1
ATOM 852 N N . ILE A 1 106 ? -23.172 7.297 -2.508 1 94 106 ILE A N 1
ATOM 853 C CA . ILE A 1 106 ? -24.094 7.922 -3.445 1 94 106 ILE A CA 1
ATOM 854 C C . ILE A 1 106 ? -25.422 8.219 -2.744 1 94 106 ILE A C 1
ATOM 856 O O . ILE A 1 106 ? -26.172 9.109 -3.158 1 94 106 ILE A O 1
ATOM 860 N N . GLU A 1 107 ? -25.703 7.535 -1.694 1 96.56 107 GLU A N 1
ATOM 861 C CA . GLU A 1 107 ? -26.953 7.73 -0.955 1 96.56 107 GLU A CA 1
ATOM 862 C C . GLU A 1 107 ? -26.766 8.727 0.185 1 96.56 107 GLU A C 1
ATOM 864 O O . GLU A 1 107 ? -27.703 8.977 0.956 1 96.56 107 GLU A O 1
ATOM 869 N N . GLY A 1 108 ? -25.578 9.188 0.347 1 96.06 108 GLY A N 1
ATOM 870 C CA . GLY A 1 108 ? -25.297 10.18 1.372 1 96.06 108 GLY A CA 1
ATOM 871 C C . GLY A 1 108 ? -24.906 9.57 2.707 1 96.06 108 GLY A C 1
ATOM 872 O O . GLY A 1 108 ? -24.766 10.281 3.703 1 96.06 108 GLY A O 1
ATOM 873 N N . LYS A 1 109 ? -24.75 8.266 2.738 1 96.12 109 LYS A N 1
ATOM 874 C CA . LYS A 1 109 ? -24.375 7.594 3.979 1 96.12 109 LYS A CA 1
ATOM 875 C C . LYS A 1 109 ? -22.859 7.625 4.184 1 96.12 109 LYS A C 1
ATOM 877 O O . LYS A 1 109 ? -22.094 7.344 3.256 1 96.12 109 LYS A O 1
ATOM 882 N N . GLU A 1 110 ? -22.453 7.898 5.352 1 96.69 110 GLU A N 1
ATOM 883 C CA . GLU A 1 110 ? -21.031 7.926 5.688 1 96.69 110 GLU A CA 1
ATOM 884 C C . GLU A 1 110 ? -20.469 6.516 5.824 1 96.69 110 GLU A C 1
ATOM 886 O O . GLU A 1 110 ? -21.047 5.676 6.52 1 96.69 110 GLU A O 1
ATOM 891 N N . LYS A 1 111 ? -19.406 6.297 5.148 1 97.06 111 LYS A N 1
ATOM 892 C CA . LYS A 1 111 ? -18.75 4.992 5.168 1 97.06 111 LYS A CA 1
ATOM 893 C C . LYS A 1 111 ? -17.25 5.133 5.441 1 97.06 111 LYS A C 1
ATOM 895 O O . LYS A 1 111 ? -16.625 6.113 5.023 1 97.06 111 LYS A O 1
ATOM 900 N N . ILE A 1 112 ? -16.719 4.184 6.156 1 98.31 112 ILE A N 1
ATOM 901 C CA . ILE A 1 112 ? -15.281 4.043 6.293 1 98.31 112 ILE A CA 1
ATOM 902 C C . ILE A 1 112 ? -14.758 3.018 5.285 1 98.31 112 ILE A C 1
ATOM 904 O O . ILE A 1 112 ? -15.141 1.844 5.332 1 98.31 112 ILE A O 1
ATOM 908 N N . TYR A 1 113 ? -13.867 3.482 4.441 1 98.31 113 TYR A N 1
ATOM 909 C CA . TYR A 1 113 ? -13.438 2.664 3.312 1 98.31 113 TYR A CA 1
ATOM 910 C C . TYR A 1 113 ? -12.125 1.952 3.623 1 98.31 113 TYR A C 1
ATOM 912 O O . TYR A 1 113 ? -11.891 0.833 3.158 1 98.31 113 TYR A O 1
ATOM 920 N N . ALA A 1 114 ? -11.25 2.568 4.355 1 98.62 114 ALA A N 1
ATOM 921 C CA . ALA A 1 114 ? -9.938 1.995 4.645 1 98.62 114 ALA A CA 1
ATOM 922 C C . ALA A 1 114 ? -9.242 2.75 5.773 1 98.62 114 ALA A C 1
ATOM 924 O O . ALA A 1 114 ? -9.602 3.891 6.078 1 98.62 114 ALA A O 1
ATOM 925 N N . SER A 1 115 ? -8.305 2.123 6.375 1 98.62 115 SER A N 1
ATOM 926 C CA . SER A 1 115 ? -7.41 2.727 7.355 1 98.62 115 SER A CA 1
ATOM 927 C C . SER A 1 115 ? -5.957 2.348 7.086 1 98.62 115 SER A C 1
ATOM 929 O O . SER A 1 115 ? -5.68 1.299 6.5 1 98.62 115 SER A O 1
ATOM 931 N N . ALA A 1 116 ? -5.098 3.219 7.535 1 98.62 116 ALA A N 1
ATOM 932 C CA . ALA A 1 116 ? -3.68 2.955 7.301 1 98.62 116 ALA A CA 1
ATOM 933 C C . ALA A 1 116 ? -2.822 3.502 8.438 1 98.62 116 ALA A C 1
ATOM 935 O O . ALA A 1 116 ? -3.15 4.531 9.031 1 98.62 116 ALA A O 1
ATOM 936 N N . THR A 1 117 ? -1.762 2.816 8.703 1 98.69 117 THR A N 1
ATOM 937 C CA . THR A 1 117 ? -0.648 3.34 9.484 1 98.69 117 THR A CA 1
ATOM 938 C C . THR A 1 117 ? 0.623 3.402 8.648 1 98.69 117 THR A C 1
ATOM 940 O O . THR A 1 117 ? 0.948 2.451 7.93 1 98.69 117 THR A O 1
ATOM 943 N N . THR A 1 118 ? 1.225 4.496 8.695 1 98.69 118 THR A N 1
ATOM 944 C CA . THR A 1 118 ? 2.438 4.703 7.91 1 98.69 118 THR A CA 1
ATOM 945 C C . THR A 1 118 ? 3.588 5.156 8.805 1 98.69 118 THR A C 1
ATOM 947 O O . THR A 1 118 ? 3.432 6.082 9.602 1 98.69 118 THR A O 1
ATOM 950 N N . VAL A 1 119 ? 4.703 4.508 8.68 1 98.81 119 VAL A N 1
ATOM 951 C CA . VAL A 1 119 ? 5.93 4.953 9.328 1 98.81 119 VAL A CA 1
ATOM 952 C C . VAL A 1 119 ? 6.727 5.84 8.375 1 98.81 119 VAL A C 1
ATOM 954 O O . VAL A 1 119 ? 7.16 5.391 7.309 1 98.81 119 VAL A O 1
ATOM 957 N N . MET A 1 120 ? 6.895 7.016 8.766 1 98.38 120 MET A N 1
ATOM 958 C CA . MET A 1 120 ? 7.676 7.992 8.016 1 98.38 120 MET A CA 1
ATOM 959 C C . MET A 1 120 ? 9.047 8.203 8.648 1 98.38 120 MET A C 1
ATOM 961 O O . MET A 1 120 ? 9.164 8.242 9.875 1 98.38 120 MET A O 1
ATOM 965 N N . VAL A 1 121 ? 10.023 8.398 7.789 1 98.19 121 VAL A N 1
ATOM 966 C CA . VAL A 1 121 ? 11.367 8.68 8.266 1 98.19 121 VAL A CA 1
ATOM 967 C C . VAL A 1 121 ? 11.859 10.008 7.695 1 98.19 121 VAL A C 1
ATOM 969 O O . VAL A 1 121 ? 11.758 10.242 6.488 1 98.19 121 VAL A O 1
ATOM 972 N N . SER A 1 122 ? 12.344 10.852 8.57 1 98.06 122 SER A N 1
ATOM 973 C CA . SER A 1 122 ? 12.984 12.078 8.117 1 98.06 122 SER A CA 1
ATOM 974 C C . SER A 1 122 ? 14.375 11.805 7.551 1 98.06 122 SER A C 1
ATOM 976 O O . SER A 1 122 ? 15.164 11.086 8.156 1 98.06 122 SER A O 1
ATOM 978 N N . VAL A 1 123 ? 14.609 12.43 6.387 1 96.69 123 VAL A N 1
ATOM 979 C CA . VAL A 1 123 ? 15.898 12.164 5.75 1 96.69 123 VAL A CA 1
ATOM 980 C C . VAL A 1 123 ? 16.531 13.469 5.277 1 96.69 123 VAL A C 1
ATOM 982 O O . VAL A 1 123 ? 15.812 14.438 4.992 1 96.69 123 VAL A O 1
ATOM 985 N N . SER A 1 124 ? 17.938 13.438 5.223 1 94.38 124 SER A N 1
ATOM 986 C CA . SER A 1 124 ? 18.641 14.531 4.566 1 94.38 124 SER A CA 1
ATOM 987 C C . SER A 1 124 ? 18.438 14.5 3.059 1 94.38 124 SER A C 1
ATOM 989 O O . SER A 1 124 ? 18.578 13.461 2.422 1 94.38 124 SER A O 1
ATOM 991 N N . MET A 1 125 ? 18.141 15.68 2.475 1 90.06 125 MET A N 1
ATOM 992 C CA . MET A 1 125 ? 17.938 15.734 1.028 1 90.06 125 MET A CA 1
ATOM 993 C C . MET A 1 125 ? 19.234 15.484 0.285 1 90.06 125 MET A C 1
ATOM 995 O O . MET A 1 125 ? 19.234 15.008 -0.852 1 90.06 125 MET A O 1
ATOM 999 N N . GLU A 1 126 ? 20.312 15.695 0.942 1 89.5 126 GLU A N 1
ATOM 1000 C CA . GLU A 1 126 ? 21.625 15.539 0.341 1 89.5 126 GLU A CA 1
ATOM 1001 C C . GLU A 1 126 ? 22.062 14.078 0.334 1 89.5 126 GLU A C 1
ATOM 1003 O O . GLU A 1 126 ? 22.562 13.57 -0.679 1 89.5 126 GLU A O 1
ATOM 1008 N N . THR A 1 127 ? 21.828 13.398 1.381 1 90.56 127 THR A N 1
ATOM 1009 C CA . THR A 1 127 ? 22.391 12.062 1.528 1 90.56 127 THR A CA 1
ATOM 1010 C C . THR A 1 127 ? 21.297 11 1.525 1 90.56 127 THR A C 1
ATOM 1012 O O . THR A 1 127 ? 21.578 9.812 1.382 1 90.56 127 THR A O 1
ATOM 1015 N N . MET A 1 128 ? 20.094 11.391 1.74 1 89.69 128 MET A N 1
ATOM 1016 C CA . MET A 1 128 ? 18.938 10.516 1.864 1 89.69 128 MET A CA 1
ATOM 1017 C C . MET A 1 128 ? 19.078 9.578 3.061 1 89.69 128 MET A C 1
ATOM 1019 O O . MET A 1 128 ? 18.469 8.508 3.096 1 89.69 128 MET A O 1
ATOM 1023 N N . ARG A 1 129 ? 19.922 10.016 3.996 1 94.5 129 ARG A N 1
ATOM 1024 C CA . ARG A 1 129 ? 20.078 9.281 5.25 1 94.5 129 ARG A CA 1
ATOM 1025 C C . ARG A 1 129 ? 19.156 9.844 6.328 1 94.5 129 ARG A C 1
ATOM 1027 O O . ARG A 1 129 ? 18.812 11.031 6.301 1 94.5 129 ARG A O 1
ATOM 1034 N N . PRO A 1 130 ? 18.797 9.023 7.289 1 97.56 130 PRO A N 1
ATOM 1035 C CA . PRO A 1 130 ? 17.906 9.484 8.352 1 97.56 130 PRO A CA 1
ATOM 1036 C C . PRO A 1 130 ? 18.5 10.617 9.18 1 97.56 130 PRO A C 1
ATOM 1038 O O . PRO A 1 130 ? 19.703 10.594 9.477 1 97.56 130 PRO A O 1
ATOM 1041 N N . VAL A 1 131 ? 17.734 11.555 9.5 1 97.69 131 VAL A N 1
ATOM 1042 C CA . VAL A 1 131 ? 18.094 12.656 10.391 1 97.69 131 VAL A CA 1
ATOM 1043 C C . VAL A 1 131 ? 17 12.836 11.453 1 97.69 131 VAL A C 1
ATOM 1045 O O . VAL A 1 131 ? 15.859 12.414 11.258 1 97.69 131 VAL A O 1
ATOM 1048 N N . PRO A 1 132 ? 17.328 13.453 12.539 1 98.06 132 PRO A N 1
ATOM 1049 C CA . PRO A 1 132 ? 16.297 13.711 13.547 1 98.06 132 PRO A CA 1
ATOM 1050 C C . PRO A 1 132 ? 15.156 14.562 13.008 1 98.06 132 PRO A C 1
ATOM 1052 O O . PRO A 1 132 ? 15.383 15.477 12.211 1 98.06 132 PRO A O 1
ATOM 1055 N N . VAL A 1 133 ? 13.984 14.266 13.453 1 97.94 133 VAL A N 1
ATOM 1056 C CA . VAL A 1 133 ? 12.852 15.141 13.156 1 97.94 133 VAL A CA 1
ATOM 1057 C C . VAL A 1 133 ? 13.102 16.531 13.734 1 97.94 133 VAL A C 1
ATOM 1059 O O . VAL A 1 133 ? 13.312 16.672 14.945 1 97.94 133 VAL A O 1
ATOM 1062 N N . PRO A 1 134 ? 13.102 17.5 12.867 1 96.56 134 PRO A N 1
ATOM 1063 C CA . PRO A 1 134 ? 13.352 18.844 13.398 1 96.56 134 PRO A CA 1
ATOM 1064 C C . PRO A 1 134 ? 12.367 19.25 14.492 1 96.56 134 PRO A C 1
ATOM 1066 O O . PRO A 1 134 ? 11.18 18.953 14.398 1 96.56 134 PRO A O 1
ATOM 1069 N N . GLU A 1 135 ? 12.859 19.953 15.453 1 96.12 135 GLU A N 1
ATOM 1070 C CA . GLU A 1 135 ? 12.078 20.312 16.625 1 96.12 135 GLU A CA 1
ATOM 1071 C C . GLU A 1 135 ? 10.844 21.125 16.25 1 96.12 135 GLU A C 1
ATOM 1073 O O . GLU A 1 135 ? 9.773 20.969 16.828 1 96.12 135 GLU A O 1
ATOM 1078 N N . GLU A 1 136 ? 11.047 22 15.32 1 94.94 136 GLU A N 1
ATOM 1079 C CA . GLU A 1 136 ? 9.938 22.844 14.883 1 94.94 136 GLU A CA 1
ATOM 1080 C C . GLU A 1 136 ? 8.773 22 14.383 1 94.94 136 GLU A C 1
ATOM 1082 O O . GLU A 1 136 ? 7.609 22.312 14.641 1 94.94 136 GLU A O 1
ATOM 1087 N N . TYR A 1 137 ? 9.047 21 13.641 1 95.81 137 TYR A N 1
ATOM 1088 C CA . TYR A 1 137 ? 8 20.125 13.125 1 95.81 137 TYR A CA 1
ATOM 1089 C C . TYR A 1 137 ? 7.438 19.234 14.219 1 95.81 137 TYR A C 1
ATOM 1091 O O . TYR A 1 137 ? 6.227 19 14.289 1 95.81 137 TYR A O 1
ATOM 1099 N N . ARG A 1 138 ? 8.312 18.75 15.039 1 95.62 138 ARG A N 1
ATOM 1100 C CA . ARG A 1 138 ? 7.918 17.891 16.156 1 95.62 138 ARG A CA 1
ATOM 1101 C C . ARG A 1 138 ? 6.871 18.578 17.016 1 95.62 138 ARG A C 1
ATOM 1103 O O . ARG A 1 138 ? 5.852 17.969 17.359 1 95.62 138 ARG A O 1
ATOM 1110 N N . LEU A 1 139 ? 7.121 19.781 17.391 1 94.88 139 LEU A N 1
ATOM 1111 C CA . LEU A 1 139 ? 6.215 20.547 18.25 1 94.88 139 LEU A CA 1
ATOM 1112 C C . LEU A 1 139 ? 4.848 20.688 17.594 1 94.88 139 LEU A C 1
ATOM 1114 O O . LEU A 1 139 ? 3.816 20.531 18.25 1 94.88 139 LEU A O 1
ATOM 1118 N N . LYS A 1 140 ? 4.883 20.969 16.312 1 95.56 140 LYS A N 1
ATOM 1119 C CA . LYS A 1 140 ? 3.629 21.141 15.578 1 95.56 140 LYS A CA 1
ATOM 1120 C C . LYS A 1 140 ? 2.867 19.828 15.477 1 95.56 140 LYS A C 1
ATOM 1122 O O . LYS A 1 140 ? 1.637 19.812 15.539 1 95.56 140 LYS A O 1
ATOM 1127 N N . MET A 1 141 ? 3.594 18.734 15.305 1 95.31 141 MET A N 1
ATOM 1128 C CA . MET A 1 141 ? 2.982 17.406 15.25 1 95.31 141 MET A CA 1
ATOM 1129 C C . MET A 1 141 ? 2.328 17.062 16.578 1 95.31 141 MET A C 1
ATOM 1131 O O . MET A 1 141 ? 1.216 16.531 16.609 1 95.31 141 MET A O 1
ATOM 1135 N N . GLU A 1 142 ? 3.018 17.328 17.609 1 91.94 142 GLU A N 1
ATOM 1136 C CA . GLU A 1 142 ? 2.508 17.016 18.953 1 91.94 142 GLU A CA 1
ATOM 1137 C C . GLU A 1 142 ? 1.292 17.875 19.281 1 91.94 142 GLU A C 1
ATOM 1139 O O . GLU A 1 142 ? 0.356 17.406 19.938 1 91.94 142 GLU A O 1
ATOM 1144 N N . LEU A 1 143 ? 1.258 19.094 18.828 1 88.88 143 LEU A N 1
ATOM 1145 C CA . LEU A 1 143 ? 0.128 20 19.047 1 88.88 143 LEU A CA 1
ATOM 1146 C C . LEU A 1 143 ? -1.092 19.547 18.25 1 88.88 143 LEU A C 1
ATOM 1148 O O . LEU A 1 143 ? -2.225 19.672 18.719 1 88.88 143 LEU A O 1
ATOM 1152 N N . ALA A 1 144 ? -0.832 19.031 17.078 1 87.69 144 ALA A N 1
ATOM 1153 C CA . ALA A 1 144 ? -1.917 18.578 16.219 1 87.69 144 ALA A CA 1
ATOM 1154 C C . ALA A 1 144 ? -2.555 17.297 16.734 1 87.69 144 ALA A C 1
ATOM 1156 O O . ALA A 1 144 ? -3.699 16.984 16.406 1 87.69 144 ALA A O 1
ATOM 1157 N N . SER A 1 145 ? -1.819 16.453 17.469 1 79.31 145 SER A N 1
ATOM 1158 C CA . SER A 1 145 ? -2.312 15.188 18 1 79.31 145 SER A CA 1
ATOM 1159 C C . SER A 1 145 ? -3.092 15.406 19.297 1 79.31 145 SER A C 1
ATOM 1161 O O . SER A 1 145 ? -3.758 14.492 19.781 1 79.31 145 SER A O 1
ATOM 1163 N N . SER A 1 146 ? -2.898 16.5 19.953 1 68.69 146 SER A N 1
ATOM 1164 C CA . SER A 1 146 ? -3.574 16.828 21.203 1 68.69 146 SER A CA 1
ATOM 1165 C C . SER A 1 146 ? -4.98 17.359 20.953 1 68.69 146 SER A C 1
ATOM 1167 O O . SER A 1 146 ? -5.238 17.969 19.906 1 68.69 146 SER A O 1
ATOM 1169 N N . MET B 1 1 ? 11.719 -5.938 10.984 1 52.78 1 MET B N 1
ATOM 1170 C CA . MET B 1 1 ? 11.586 -6.18 9.547 1 52.78 1 MET B CA 1
ATOM 1171 C C . MET B 1 1 ? 12.281 -7.48 9.148 1 52.78 1 MET B C 1
ATOM 1173 O O . MET B 1 1 ? 13.359 -7.793 9.648 1 52.78 1 MET B O 1
ATOM 1177 N N . GLU B 1 2 ? 11.438 -8.305 8.594 1 63.69 2 GLU B N 1
ATOM 1178 C CA . GLU B 1 2 ? 12.117 -9.523 8.18 1 63.69 2 GLU B CA 1
ATOM 1179 C C . GLU B 1 2 ? 13.25 -9.227 7.207 1 63.69 2 GLU B C 1
ATOM 1181 O O . GLU B 1 2 ? 13.086 -8.438 6.273 1 63.69 2 GLU B O 1
ATOM 1186 N N . LYS B 1 3 ? 14.406 -9.531 7.57 1 74.12 3 LYS B N 1
ATOM 1187 C CA . LYS B 1 3 ? 15.586 -9.297 6.738 1 74.12 3 LYS B CA 1
ATOM 1188 C C . LYS B 1 3 ? 15.82 -10.469 5.781 1 74.12 3 LYS B C 1
ATOM 1190 O O . LYS B 1 3 ? 15.961 -11.609 6.215 1 74.12 3 LYS B O 1
ATOM 1195 N N . TYR B 1 4 ? 15.531 -10.188 4.57 1 86.5 4 TYR B N 1
ATOM 1196 C CA . TYR B 1 4 ? 15.781 -11.164 3.514 1 86.5 4 TYR B CA 1
ATOM 1197 C C . TYR B 1 4 ? 17.156 -10.953 2.885 1 86.5 4 TYR B C 1
ATOM 1199 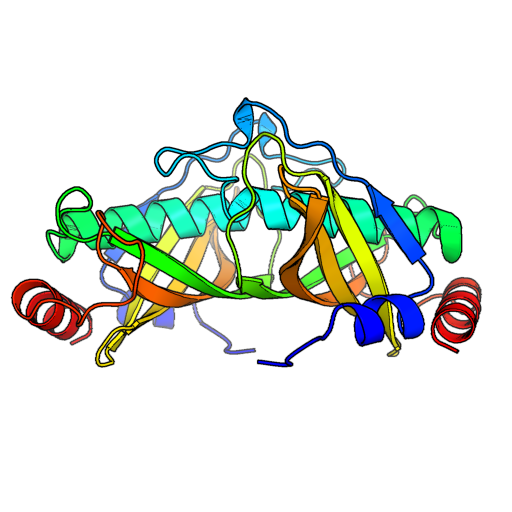O O . TYR B 1 4 ? 17.578 -9.812 2.684 1 86.5 4 TYR B O 1
ATOM 1207 N N . SER B 1 5 ? 17.859 -12.109 2.754 1 92.31 5 SER B N 1
ATOM 1208 C CA . SER B 1 5 ? 19 -12.039 1.842 1 92.31 5 SER B CA 1
ATOM 1209 C C . SER B 1 5 ? 18.594 -12.43 0.424 1 92.31 5 SER B C 1
ATOM 1211 O O . SER B 1 5 ? 17.562 -13.078 0.223 1 92.31 5 SER B O 1
ATOM 1213 N N . THR B 1 6 ? 19.375 -11.984 -0.511 1 93 6 THR B N 1
ATOM 1214 C CA . THR B 1 6 ? 19.078 -12.328 -1.899 1 93 6 THR B CA 1
ATOM 1215 C C . THR B 1 6 ? 19.062 -13.844 -2.092 1 93 6 THR B C 1
ATOM 1217 O O . THR B 1 6 ? 18.234 -14.367 -2.84 1 93 6 THR B O 1
ATOM 1220 N N . GLU B 1 7 ? 19.922 -14.477 -1.443 1 92.12 7 GLU B N 1
ATOM 1221 C CA . GLU B 1 7 ? 20 -15.93 -1.533 1 92.12 7 GLU B CA 1
ATOM 1222 C C . GLU B 1 7 ? 18.766 -16.578 -0.921 1 92.12 7 GLU B C 1
ATOM 1224 O O . GLU B 1 7 ? 18.266 -17.578 -1.445 1 92.12 7 GLU B O 1
ATOM 1229 N N . ASP B 1 8 ? 18.344 -16.031 0.192 1 92.69 8 ASP B N 1
ATOM 1230 C CA . ASP B 1 8 ? 17.125 -16.547 0.837 1 92.69 8 ASP B CA 1
ATOM 1231 C C . ASP B 1 8 ? 15.922 -16.438 -0.095 1 92.69 8 ASP B C 1
ATOM 1233 O O . ASP B 1 8 ? 15.117 -17.375 -0.185 1 92.69 8 ASP B O 1
ATOM 1237 N N . VAL B 1 9 ? 15.836 -15.359 -0.798 1 95.25 9 VAL B N 1
ATOM 1238 C CA . VAL B 1 9 ? 14.703 -15.141 -1.687 1 95.25 9 VAL B CA 1
ATOM 1239 C C . VAL B 1 9 ? 14.742 -16.141 -2.84 1 95.25 9 VAL B C 1
ATOM 1241 O O . VAL B 1 9 ? 13.75 -16.812 -3.123 1 95.25 9 VAL B O 1
ATOM 1244 N N . LYS B 1 10 ? 15.828 -16.312 -3.439 1 92.75 10 LYS B N 1
ATOM 1245 C CA . LYS B 1 10 ? 15.977 -17.188 -4.598 1 92.75 10 LYS B CA 1
ATOM 1246 C C . LYS B 1 10 ? 15.711 -18.641 -4.23 1 92.75 10 LYS B C 1
ATOM 1248 O O . LYS B 1 10 ? 15.18 -19.406 -5.039 1 92.75 10 LYS B O 1
ATOM 1253 N N . SER B 1 11 ? 16.062 -18.969 -3.016 1 93.44 11 SER B N 1
ATOM 1254 C CA . SER B 1 11 ? 15.898 -20.359 -2.596 1 93.44 11 SER B CA 1
ATOM 1255 C C . SER B 1 11 ? 14.484 -20.609 -2.078 1 93.44 11 SER B C 1
ATOM 1257 O O . SER B 1 11 ? 13.992 -21.734 -2.146 1 93.44 11 SER B O 1
ATOM 1259 N N . SER B 1 12 ? 13.859 -19.578 -1.577 1 93.88 12 SER B N 1
ATOM 1260 C CA . SER B 1 12 ? 12.594 -19.766 -0.884 1 93.88 12 SER B CA 1
ATOM 1261 C C . SER B 1 12 ? 11.406 -19.453 -1.796 1 93.88 12 SER B C 1
ATOM 1263 O O . SER B 1 12 ? 10.266 -19.812 -1.489 1 93.88 12 SER B O 1
ATOM 1265 N N . PHE B 1 13 ? 11.648 -18.75 -2.863 1 95.62 13 PHE B N 1
ATOM 1266 C CA . PHE B 1 13 ? 10.594 -18.375 -3.795 1 95.62 13 PHE B CA 1
ATOM 1267 C C . PHE B 1 13 ? 10.805 -19.031 -5.152 1 95.62 13 PHE B C 1
ATOM 1269 O O . PHE B 1 13 ? 11.859 -18.875 -5.77 1 95.62 13 PHE B O 1
ATOM 1276 N N . SER B 1 14 ? 9.812 -19.688 -5.691 1 94.25 14 SER B N 1
ATOM 1277 C CA . SER B 1 14 ? 9.953 -20.422 -6.945 1 94.25 14 SER B CA 1
ATOM 1278 C C . SER B 1 14 ? 9.289 -19.688 -8.102 1 94.25 14 SER B C 1
ATOM 1280 O O . SER B 1 14 ? 9.477 -20.047 -9.266 1 94.25 14 SER B O 1
ATOM 1282 N N . PHE B 1 15 ? 8.492 -18.703 -7.797 1 97.62 15 PHE B N 1
ATOM 1283 C CA . PHE B 1 15 ? 7.781 -17.938 -8.82 1 97.62 15 PHE B CA 1
ATOM 1284 C C . PHE B 1 15 ? 8.141 -16.469 -8.75 1 97.62 15 PHE B C 1
ATOM 1286 O O . PHE B 1 15 ? 8.211 -15.883 -7.664 1 97.62 15 PHE B O 1
ATOM 1293 N N . SER B 1 16 ? 8.391 -15.844 -9.867 1 98.06 16 SER B N 1
ATOM 1294 C CA . SER B 1 16 ? 8.609 -14.406 -9.961 1 98.06 16 SER B CA 1
ATOM 1295 C C . SER B 1 16 ? 8.18 -13.859 -11.312 1 98.06 16 SER B C 1
ATOM 1297 O O . SER B 1 16 ? 8.039 -14.617 -12.273 1 98.06 16 SER B O 1
ATOM 1299 N N . VAL B 1 17 ? 7.895 -12.602 -11.359 1 98.12 17 VAL B N 1
ATOM 1300 C CA . VAL B 1 17 ? 7.52 -11.883 -12.578 1 98.12 17 VAL B CA 1
ATOM 1301 C C . VAL B 1 17 ? 8.328 -10.594 -12.688 1 98.12 17 VAL B C 1
ATOM 1303 O O . VAL B 1 17 ? 8.383 -9.805 -11.742 1 98.12 17 VAL B O 1
ATOM 1306 N N . PRO B 1 18 ? 8.938 -10.43 -13.891 1 98.38 18 PRO B N 1
ATOM 1307 C CA . PRO B 1 18 ? 9.57 -9.125 -14.078 1 98.38 18 PRO B CA 1
ATOM 1308 C C . PRO B 1 18 ? 8.562 -7.984 -14.188 1 98.38 18 PRO B C 1
ATOM 1310 O O . PRO B 1 18 ? 7.449 -8.18 -14.68 1 98.38 18 PRO B O 1
ATOM 1313 N N . VAL B 1 19 ? 8.961 -6.844 -13.656 1 97.88 19 VAL B N 1
ATOM 1314 C CA . VAL B 1 19 ? 8.125 -5.656 -13.844 1 97.88 19 VAL B CA 1
ATOM 1315 C C . VAL B 1 19 ? 8.914 -4.586 -14.594 1 97.88 19 VAL B C 1
ATOM 1317 O O . VAL B 1 19 ? 10.133 -4.48 -14.445 1 97.88 19 VAL B O 1
ATOM 1320 N N . GLN B 1 20 ? 8.227 -3.84 -15.398 1 97.38 20 GLN B N 1
ATOM 1321 C CA . GLN B 1 20 ? 8.812 -2.742 -16.156 1 97.38 20 GLN B CA 1
ATOM 1322 C C . GLN B 1 20 ? 8.672 -1.419 -15.414 1 97.38 20 GLN B C 1
ATOM 1324 O O . GLN B 1 20 ? 7.562 -1.035 -15.023 1 97.38 20 GLN B O 1
ATOM 1329 N N . VAL B 1 21 ? 9.797 -0.771 -15.211 1 98.19 21 VAL B N 1
ATOM 1330 C CA . VAL B 1 21 ? 9.766 0.587 -14.68 1 98.19 21 VAL B CA 1
ATOM 1331 C C . VAL B 1 21 ? 9.477 1.577 -15.805 1 98.19 21 VAL B C 1
ATOM 1333 O O . VAL B 1 21 ? 10.219 1.642 -16.797 1 98.19 21 VAL B O 1
ATOM 1336 N N . ARG B 1 22 ? 8.445 2.328 -15.656 1 97.75 22 ARG B N 1
ATOM 1337 C CA . ARG B 1 22 ? 8.07 3.318 -16.656 1 97.75 22 ARG B CA 1
ATOM 1338 C C . ARG B 1 22 ? 8.5 4.719 -16.234 1 97.75 22 ARG B C 1
ATOM 1340 O O . ARG B 1 22 ? 8.656 4.992 -15.047 1 97.75 22 ARG B O 1
ATOM 1347 N N . PHE B 1 23 ? 8.609 5.59 -17.188 1 96.81 23 PHE B N 1
ATOM 1348 C CA . PHE B 1 23 ? 8.969 6.977 -16.906 1 96.81 23 PHE B CA 1
ATOM 1349 C C . PHE B 1 23 ? 7.949 7.617 -15.969 1 96.81 23 PHE B C 1
ATOM 1351 O O . PHE B 1 23 ? 8.312 8.375 -15.07 1 96.81 23 PHE B O 1
ATOM 1358 N N . SER B 1 24 ? 6.711 7.312 -16.078 1 96.19 24 SER B N 1
ATOM 1359 C CA . SER B 1 24 ? 5.625 7.895 -15.297 1 96.19 24 SER B CA 1
ATOM 1360 C C . SER B 1 24 ? 5.629 7.375 -13.867 1 96.19 24 SER B C 1
ATOM 1362 O O . SER B 1 24 ? 4.941 7.922 -13 1 96.19 24 SER B O 1
ATOM 1364 N N . ASP B 1 25 ? 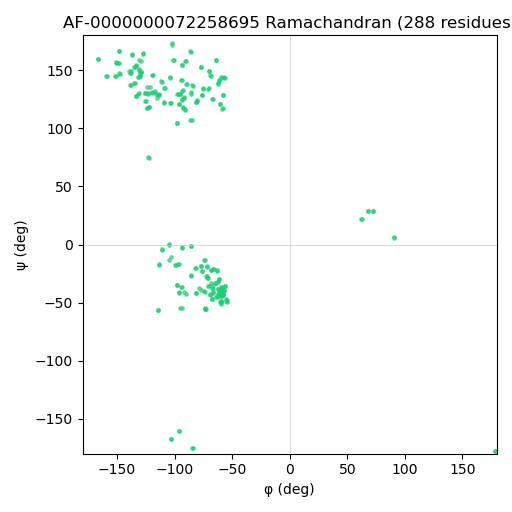6.402 6.309 -13.617 1 97.75 25 ASP B N 1
ATOM 1365 C CA . ASP B 1 25 ? 6.488 5.75 -12.273 1 97.75 25 ASP B CA 1
ATOM 1366 C C . ASP B 1 25 ? 7.395 6.598 -11.383 1 97.75 25 ASP B C 1
ATOM 1368 O O . ASP B 1 25 ? 7.379 6.461 -10.156 1 97.75 25 ASP B O 1
ATOM 1372 N N . ILE B 1 26 ? 8.25 7.441 -12 1 97.38 26 ILE B N 1
ATOM 1373 C CA . ILE B 1 26 ? 9.312 8.172 -11.312 1 97.38 26 ILE B CA 1
ATOM 1374 C C . ILE B 1 26 ? 8.75 9.469 -10.734 1 97.38 26 ILE B C 1
ATOM 1376 O O . ILE B 1 26 ? 8.141 10.258 -11.453 1 97.38 26 ILE B O 1
ATOM 1380 N N . ASP B 1 27 ? 9.047 9.664 -9.438 1 94.06 27 ASP B N 1
ATOM 1381 C CA . ASP B 1 27 ? 8.484 10.844 -8.789 1 94.06 27 ASP B CA 1
ATOM 1382 C C . ASP B 1 27 ? 9.531 11.945 -8.641 1 94.06 27 ASP B C 1
ATOM 1384 O O . ASP B 1 27 ? 10.578 11.898 -9.289 1 94.06 27 ASP B O 1
ATOM 1388 N N . GLY B 1 28 ? 9.195 12.977 -7.82 1 89.19 28 GLY B N 1
ATOM 1389 C CA . GLY B 1 28 ? 10.047 14.148 -7.68 1 89.19 28 GLY B CA 1
ATOM 1390 C C . GLY B 1 28 ? 11.383 13.836 -7.027 1 89.19 28 GLY B C 1
ATOM 1391 O O . GLY B 1 28 ? 12.328 14.617 -7.137 1 89.19 28 GLY B O 1
ATOM 1392 N N . TYR B 1 29 ? 11.469 12.695 -6.273 1 90.38 29 TYR B N 1
ATOM 1393 C CA . TYR B 1 29 ? 12.727 12.273 -5.664 1 90.38 29 TYR B CA 1
ATOM 1394 C C . TYR B 1 29 ? 13.562 11.453 -6.641 1 90.38 29 TYR B C 1
ATOM 1396 O O . TYR B 1 29 ? 14.609 10.914 -6.273 1 90.38 29 TYR B O 1
ATOM 1404 N N . MET B 1 30 ? 12.984 11.234 -7.875 1 92.88 30 MET B N 1
ATOM 1405 C CA . MET B 1 30 ? 13.656 10.555 -8.977 1 92.88 30 MET B CA 1
ATOM 1406 C C . MET B 1 30 ? 13.766 9.055 -8.703 1 92.88 30 MET B C 1
ATOM 1408 O O . MET B 1 30 ? 14.727 8.406 -9.133 1 92.88 30 MET B O 1
ATOM 1412 N N . HIS B 1 31 ? 12.836 8.562 -7.965 1 95.75 31 HIS B N 1
ATOM 1413 C CA . HIS B 1 31 ? 12.664 7.125 -7.754 1 95.75 31 HIS B CA 1
ATOM 1414 C C . HIS B 1 31 ? 11.234 6.695 -8.062 1 95.75 31 HIS B C 1
ATOM 1416 O O . HIS B 1 31 ? 10.336 7.535 -8.195 1 95.75 31 HIS B O 1
ATOM 1422 N N . VAL B 1 32 ? 11.055 5.418 -8.211 1 97.88 32 VAL B N 1
ATOM 1423 C CA . VAL B 1 32 ? 9.695 4.906 -8.352 1 97.88 32 VAL B CA 1
ATOM 1424 C C . VAL B 1 32 ? 8.859 5.297 -7.133 1 97.88 32 VAL B C 1
ATOM 1426 O O . VAL B 1 32 ? 9.289 5.094 -5.992 1 97.88 32 VAL B O 1
ATOM 1429 N N . ASN B 1 33 ? 7.711 5.879 -7.414 1 97.12 33 ASN B N 1
ATOM 1430 C CA . ASN B 1 33 ? 6.797 6.254 -6.34 1 97.12 33 ASN B CA 1
ATOM 1431 C C . ASN B 1 33 ? 6.344 5.035 -5.543 1 97.12 33 ASN B C 1
ATOM 1433 O O . ASN B 1 33 ? 6.043 3.988 -6.121 1 97.12 33 ASN B O 1
ATOM 1437 N N . ASN B 1 34 ? 6.242 5.219 -4.215 1 95.94 34 ASN B N 1
ATOM 1438 C CA . ASN B 1 34 ? 5.867 4.117 -3.338 1 95.94 34 ASN B CA 1
ATOM 1439 C C . ASN B 1 34 ? 4.535 3.496 -3.752 1 95.94 34 ASN B C 1
ATOM 1441 O O . ASN B 1 34 ? 4.336 2.289 -3.605 1 95.94 34 ASN B O 1
ATOM 1445 N N . GLY B 1 35 ? 3.615 4.301 -4.227 1 95.5 35 GLY B N 1
ATOM 1446 C CA . GLY B 1 35 ? 2.33 3.785 -4.668 1 95.5 35 GLY B CA 1
ATOM 1447 C C . GLY B 1 35 ? 2.443 2.809 -5.824 1 95.5 35 GLY B C 1
ATOM 1448 O O . GLY B 1 35 ? 1.614 1.906 -5.965 1 95.5 35 GLY B O 1
ATOM 1449 N N . ILE B 1 36 ? 3.439 3.012 -6.602 1 97.75 36 ILE B N 1
ATOM 1450 C CA . ILE B 1 36 ? 3.637 2.16 -7.77 1 97.75 36 ILE B CA 1
ATOM 1451 C C . ILE B 1 36 ? 4.086 0.771 -7.324 1 97.75 36 ILE B C 1
ATOM 1453 O O . ILE B 1 36 ? 3.791 -0.226 -7.988 1 97.75 36 ILE B O 1
ATOM 1457 N N . TYR B 1 37 ? 4.77 0.689 -6.191 1 98.44 37 TYR B N 1
ATOM 1458 C CA . TYR B 1 37 ? 5.145 -0.617 -5.664 1 98.44 37 TYR B CA 1
ATOM 1459 C C . TYR B 1 37 ? 3.918 -1.496 -5.457 1 98.44 37 TYR B C 1
ATOM 1461 O O . TYR B 1 37 ? 3.957 -2.701 -5.719 1 98.44 37 TYR B O 1
ATOM 1469 N N . PHE B 1 38 ? 2.848 -0.899 -4.977 1 97.81 38 PHE B N 1
ATOM 1470 C CA . PHE B 1 38 ? 1.607 -1.648 -4.816 1 97.81 38 PHE B CA 1
ATOM 1471 C C . PHE B 1 38 ? 1.2 -2.309 -6.129 1 97.81 38 PHE B C 1
ATOM 1473 O O . PHE B 1 38 ? 0.857 -3.492 -6.156 1 97.81 38 PHE B O 1
ATOM 1480 N N . SER B 1 39 ? 1.251 -1.533 -7.141 1 97.06 39 SER B N 1
ATOM 1481 C CA . SER B 1 39 ? 0.853 -2.043 -8.445 1 97.06 39 SER B CA 1
ATOM 1482 C C . SER B 1 39 ? 1.755 -3.189 -8.891 1 97.06 39 SER B C 1
ATOM 1484 O O . SER B 1 39 ? 1.297 -4.133 -9.539 1 97.06 39 SER B O 1
ATOM 1486 N N . TYR B 1 40 ? 3.029 -3.072 -8.602 1 98.62 40 TYR B N 1
ATOM 1487 C CA . TYR B 1 40 ? 3.941 -4.168 -8.906 1 98.62 40 TYR B CA 1
ATOM 1488 C C . TYR B 1 40 ? 3.529 -5.441 -8.172 1 98.62 40 TYR B C 1
ATOM 1490 O O . TYR B 1 40 ? 3.436 -6.512 -8.781 1 98.62 40 TYR B O 1
ATOM 1498 N N . PHE B 1 41 ? 3.277 -5.301 -6.867 1 98.69 41 PHE B N 1
ATOM 1499 C CA . PHE B 1 41 ? 2.836 -6.438 -6.07 1 98.69 41 PHE B CA 1
ATOM 1500 C C . PHE B 1 41 ? 1.533 -7.008 -6.613 1 98.69 41 PHE B C 1
ATOM 1502 O O . PHE B 1 41 ? 1.375 -8.227 -6.707 1 98.69 41 PHE B O 1
ATOM 1509 N N . GLU B 1 42 ? 0.625 -6.16 -6.938 1 97.81 42 GLU B N 1
ATOM 1510 C CA . GLU B 1 42 ? -0.68 -6.555 -7.461 1 97.81 42 GLU B CA 1
ATOM 1511 C C . GLU B 1 42 ? -0.538 -7.363 -8.75 1 97.81 42 GLU B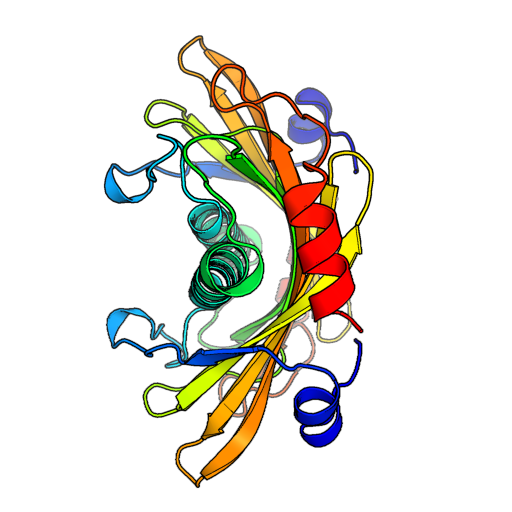 C 1
ATOM 1513 O O . GLU B 1 42 ? -1.146 -8.422 -8.891 1 97.81 42 GLU B O 1
ATOM 1518 N N . HIS B 1 43 ? 0.242 -6.848 -9.648 1 97.69 43 HIS B N 1
ATOM 1519 C CA . HIS B 1 43 ? 0.462 -7.539 -10.906 1 97.69 43 HIS B CA 1
ATOM 1520 C C . HIS B 1 43 ? 1.025 -8.938 -10.68 1 97.69 43 HIS B C 1
ATOM 1522 O O . HIS B 1 43 ? 0.552 -9.906 -11.273 1 97.69 43 HIS B O 1
ATOM 1528 N N . ALA B 1 44 ? 1.969 -9.047 -9.781 1 98.44 44 ALA B N 1
ATOM 1529 C CA . ALA B 1 44 ? 2.627 -10.32 -9.523 1 98.44 44 ALA B CA 1
ATOM 1530 C C . ALA B 1 44 ? 1.675 -11.305 -8.852 1 98.44 44 ALA B C 1
ATOM 1532 O O . ALA B 1 44 ? 1.673 -12.492 -9.164 1 98.44 44 ALA B O 1
ATOM 1533 N N . ARG B 1 45 ? 0.898 -10.82 -7.867 1 96.88 45 ARG B N 1
ATOM 1534 C CA . ARG B 1 45 ? -0.046 -11.727 -7.215 1 96.88 45 ARG B CA 1
ATOM 1535 C C . ARG B 1 45 ? -1.072 -12.258 -8.211 1 96.88 45 ARG B C 1
ATOM 1537 O O . ARG B 1 45 ? -1.428 -13.438 -8.164 1 96.88 45 ARG B O 1
ATOM 1544 N N . ALA B 1 46 ? -1.557 -11.336 -9.102 1 96.31 46 ALA B N 1
ATOM 1545 C CA . ALA B 1 46 ? -2.52 -11.758 -10.117 1 96.31 46 ALA B CA 1
ATOM 1546 C C . ALA B 1 46 ? -1.912 -12.805 -11.047 1 96.31 46 ALA B C 1
ATOM 1548 O O . ALA B 1 46 ? -2.553 -13.805 -11.375 1 96.31 46 ALA B O 1
ATOM 1549 N N . SER B 1 47 ? -0.704 -12.562 -11.477 1 97.88 47 SER B N 1
ATOM 1550 C CA . SER B 1 47 ? -0 -13.508 -12.336 1 97.88 47 SER B CA 1
ATOM 1551 C C . SER B 1 47 ? 0.159 -14.867 -11.664 1 97.88 47 SER B C 1
ATOM 1553 O O . SER B 1 47 ? -0.065 -15.906 -12.289 1 97.88 47 SER B O 1
ATOM 1555 N N . PHE B 1 48 ? 0.537 -14.852 -10.406 1 98.19 48 PHE B N 1
ATOM 1556 C CA . PHE B 1 48 ? 0.705 -16.078 -9.648 1 98.19 48 PHE B CA 1
ATOM 1557 C C . PHE B 1 48 ? -0.602 -16.875 -9.594 1 98.19 48 PHE B C 1
ATOM 1559 O O . PHE B 1 48 ? -0.627 -18.062 -9.883 1 98.19 48 PHE B O 1
ATOM 1566 N N . LEU B 1 49 ? -1.634 -16.172 -9.211 1 97.56 49 LEU B N 1
ATOM 1567 C CA . LEU B 1 49 ? -2.932 -16.828 -9.094 1 97.56 49 LEU B CA 1
ATOM 1568 C C . LEU B 1 49 ? -3.373 -17.422 -10.43 1 97.56 49 LEU B C 1
ATOM 1570 O O . LEU B 1 49 ? -3.9 -18.531 -10.477 1 97.56 49 LEU B O 1
ATOM 1574 N N . TYR B 1 50 ? -3.117 -16.719 -11.453 1 96.5 50 TYR B N 1
ATOM 1575 C CA . TYR B 1 50 ? -3.516 -17.156 -12.781 1 96.5 50 TYR B CA 1
ATOM 1576 C C . TYR B 1 50 ? -2.625 -18.297 -13.258 1 96.5 50 TYR B C 1
ATOM 1578 O O . TYR B 1 50 ? -3.115 -19.391 -13.578 1 96.5 50 TYR B O 1
ATOM 1586 N N . GLU B 1 51 ? -1.342 -18.109 -13.281 1 96.94 51 GLU B N 1
ATOM 1587 C CA . GLU B 1 51 ? -0.393 -19 -13.922 1 96.94 51 GLU B CA 1
ATOM 1588 C C . GLU B 1 51 ? -0.139 -20.25 -13.07 1 96.94 51 GLU B C 1
ATOM 1590 O O . GLU B 1 51 ? 0.049 -21.344 -13.594 1 96.94 51 GLU B O 1
ATOM 1595 N N . VAL B 1 52 ? -0.07 -20.078 -11.766 1 96.38 52 VAL B N 1
ATOM 1596 C CA . VAL B 1 52 ? 0.328 -21.156 -10.875 1 96.38 52 VAL B CA 1
ATOM 1597 C C . VAL B 1 52 ? -0.913 -21.844 -10.32 1 96.38 52 VAL B C 1
ATOM 1599 O O . VAL B 1 52 ? -0.994 -23.078 -10.32 1 96.38 52 VAL B O 1
ATOM 1602 N N . CYS B 1 53 ? -1.887 -21.109 -9.961 1 96.5 53 CYS B N 1
ATOM 1603 C CA . CYS B 1 53 ? -3.035 -21.688 -9.273 1 96.5 53 CYS B CA 1
ATOM 1604 C C . CYS B 1 53 ? -4.164 -21.984 -10.25 1 96.5 53 CYS B C 1
ATOM 1606 O O . CYS B 1 53 ? -5.109 -22.703 -9.914 1 96.5 53 CYS B O 1
ATOM 1608 N N . GLY B 1 54 ? -4.086 -21.375 -11.438 1 96.38 54 GLY B N 1
ATOM 1609 C CA . GLY B 1 54 ? -5.176 -21.547 -12.383 1 96.38 54 GLY B CA 1
ATOM 1610 C C . GLY B 1 54 ? -6.465 -20.875 -11.93 1 96.38 54 GLY B C 1
ATOM 1611 O O . GLY B 1 54 ? -7.555 -21.375 -12.203 1 96.38 54 GLY B O 1
ATOM 1612 N N . TRP B 1 55 ? -6.273 -19.859 -11.188 1 96.38 55 TRP B N 1
ATOM 1613 C CA . TRP B 1 55 ? -7.414 -19.156 -10.609 1 96.38 55 TRP B CA 1
ATOM 1614 C C . TRP B 1 55 ? -8.234 -18.469 -11.703 1 96.38 55 TRP B C 1
ATOM 1616 O O . TRP B 1 55 ? -7.707 -17.672 -12.484 1 96.38 55 TRP B O 1
ATOM 1626 N N . ASP B 1 56 ? -9.5 -18.75 -11.75 1 93.56 56 ASP B N 1
ATOM 1627 C CA . ASP B 1 56 ? -10.422 -18.094 -12.672 1 93.56 56 ASP B CA 1
ATOM 1628 C C . ASP B 1 56 ? -11.172 -16.969 -11.984 1 93.56 56 ASP B C 1
ATOM 1630 O O . ASP B 1 56 ? -12.172 -17.203 -11.297 1 93.56 56 ASP B O 1
ATOM 1634 N N . VAL B 1 57 ? -10.82 -15.82 -12.25 1 86.5 57 VAL B N 1
ATOM 1635 C CA . VAL B 1 57 ? -11.328 -14.641 -11.562 1 86.5 57 VAL B CA 1
ATOM 1636 C C . VAL B 1 57 ? -12.781 -14.383 -11.984 1 86.5 57 VAL B C 1
ATOM 1638 O O . VAL B 1 57 ? -13.5 -13.633 -11.32 1 86.5 57 VAL B O 1
ATOM 1641 N N . MET B 1 58 ? -13.227 -14.914 -13.062 1 87.62 58 MET B N 1
ATOM 1642 C CA . MET B 1 58 ? -14.602 -14.75 -13.516 1 87.62 58 MET B CA 1
ATOM 1643 C C . MET B 1 58 ? -15.555 -15.625 -12.711 1 87.62 58 MET B C 1
ATOM 1645 O O . MET B 1 58 ? -16.766 -15.383 -12.68 1 87.62 58 MET B O 1
ATOM 1649 N N . LYS B 1 59 ? -14.984 -16.641 -12.156 1 90.19 59 LYS B N 1
ATOM 1650 C CA . LYS B 1 59 ? -15.797 -17.562 -11.359 1 90.19 59 LYS B CA 1
ATOM 1651 C C . LYS B 1 59 ? -15.773 -17.188 -9.883 1 90.19 59 LYS B C 1
ATOM 1653 O O . LYS B 1 59 ? -16.828 -17.031 -9.258 1 90.19 59 LYS B O 1
ATOM 1658 N N . ILE B 1 60 ? -14.547 -17.094 -9.344 1 94.19 60 ILE B N 1
ATOM 1659 C CA . ILE B 1 60 ? -14.336 -16.703 -7.953 1 94.19 60 ILE B CA 1
ATOM 1660 C C . ILE B 1 60 ? -13.383 -15.516 -7.895 1 94.19 60 ILE B C 1
ATOM 1662 O O . ILE B 1 60 ? -12.258 -15.586 -8.383 1 94.19 60 ILE B O 1
ATOM 1666 N N . GLY B 1 61 ? -13.867 -14.438 -7.27 1 94.75 61 GLY B N 1
ATOM 1667 C CA . GLY B 1 61 ? -13.039 -13.25 -7.129 1 94.75 61 GLY B CA 1
ATOM 1668 C C . GLY B 1 61 ? -12.141 -13.297 -5.906 1 94.75 61 GLY B C 1
ATOM 1669 O O . GLY B 1 61 ? -12.25 -14.195 -5.078 1 94.75 61 GLY B O 1
ATOM 1670 N N . THR B 1 62 ? -11.195 -12.438 -5.883 1 96.44 62 THR B N 1
ATOM 1671 C CA . THR B 1 62 ? -10.375 -12.172 -4.703 1 96.44 62 THR B CA 1
ATOM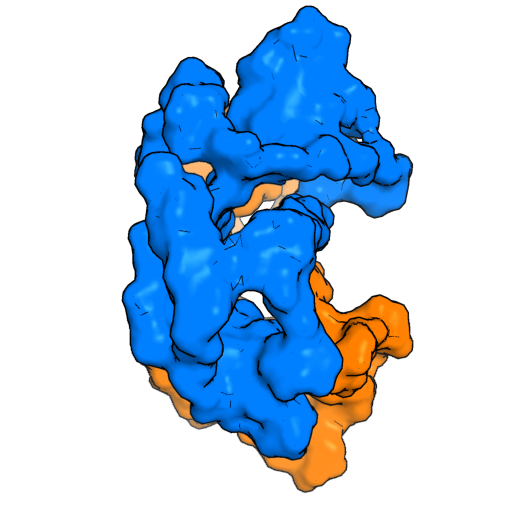 1672 C C . THR B 1 62 ? -10.289 -10.68 -4.43 1 96.44 62 THR B C 1
ATOM 1674 O O . THR B 1 62 ? -10.234 -9.875 -5.359 1 96.44 62 THR B O 1
ATOM 1677 N N . VAL B 1 63 ? -10.266 -10.312 -3.156 1 96.38 63 VAL B N 1
ATOM 1678 C CA . VAL B 1 63 ? -10.07 -8.922 -2.775 1 96.38 63 VAL B CA 1
ATOM 1679 C C . VAL B 1 63 ? -8.984 -8.82 -1.712 1 96.38 63 VAL B C 1
ATOM 1681 O O . VAL B 1 63 ? -8.734 -9.781 -0.973 1 96.38 63 VAL B O 1
ATOM 1684 N N . VAL B 1 64 ? -8.328 -7.73 -1.712 1 98.06 64 VAL B N 1
ATOM 1685 C CA . VAL B 1 64 ? -7.32 -7.469 -0.689 1 98.06 64 VAL B CA 1
ATOM 1686 C C . VAL B 1 64 ? -7.996 -6.984 0.59 1 98.06 64 VAL B C 1
ATOM 1688 O O . VAL B 1 64 ? -8.703 -5.973 0.58 1 98.06 64 VAL B O 1
ATOM 1691 N N . ALA B 1 65 ? -7.746 -7.656 1.655 1 98.31 65 ALA B N 1
ATOM 1692 C CA . ALA B 1 65 ? -8.25 -7.223 2.955 1 98.31 65 ALA B CA 1
ATOM 1693 C C . ALA B 1 65 ? -7.207 -6.391 3.697 1 98.31 65 ALA B C 1
ATOM 1695 O O . ALA B 1 65 ? -7.555 -5.449 4.414 1 98.31 65 ALA B O 1
ATOM 1696 N N . ASN B 1 66 ? -6.016 -6.75 3.543 1 98.75 66 ASN B N 1
ATOM 1697 C CA . ASN B 1 66 ? -4.902 -6.062 4.188 1 98.75 66 ASN B CA 1
ATOM 1698 C C . ASN B 1 66 ? -3.621 -6.18 3.369 1 98.75 66 ASN B C 1
ATOM 1700 O O . ASN B 1 66 ? -3.363 -7.219 2.758 1 98.75 66 ASN B O 1
ATOM 1704 N N . ILE B 1 67 ? -2.863 -5.133 3.408 1 98.75 67 ILE B N 1
ATOM 1705 C CA . ILE B 1 67 ? -1.509 -5.207 2.871 1 98.75 67 ILE B CA 1
ATOM 1706 C C . ILE B 1 67 ? -0.545 -4.473 3.799 1 98.75 67 ILE B C 1
ATOM 1708 O O . ILE B 1 67 ? -0.878 -3.412 4.336 1 98.75 67 ILE B O 1
ATOM 1712 N N . ASN B 1 68 ? 0.569 -5.059 4.016 1 98.81 68 ASN B N 1
ATOM 1713 C CA . ASN B 1 68 ? 1.68 -4.5 4.777 1 98.81 68 ASN B CA 1
ATOM 1714 C C . ASN B 1 68 ? 2.969 -4.484 3.961 1 98.81 68 ASN B C 1
ATOM 1716 O O . ASN B 1 68 ? 3.457 -5.539 3.545 1 98.81 68 ASN B O 1
ATOM 1720 N N . ILE B 1 69 ? 3.494 -3.326 3.715 1 98.69 69 ILE B N 1
ATOM 1721 C CA . ILE B 1 69 ? 4.664 -3.195 2.854 1 98.69 69 ILE B CA 1
ATOM 1722 C C . ILE B 1 69 ? 5.816 -2.57 3.639 1 98.69 69 ILE B C 1
ATOM 1724 O O . ILE B 1 69 ? 5.645 -1.533 4.281 1 98.69 69 ILE B O 1
ATOM 1728 N N . ASP B 1 70 ? 6.926 -3.156 3.562 1 98.69 70 ASP B N 1
ATOM 1729 C CA . ASP B 1 70 ? 8.18 -2.576 4.023 1 98.69 70 ASP B CA 1
ATOM 1730 C C . ASP B 1 70 ? 9.031 -2.09 2.85 1 98.69 70 ASP B C 1
ATOM 1732 O O . ASP B 1 70 ? 9.391 -2.875 1.971 1 98.69 70 ASP B O 1
ATOM 1736 N N . PHE B 1 71 ? 9.328 -0.83 2.883 1 98.25 71 PHE B N 1
ATOM 1737 C CA . PHE B 1 71 ? 10.188 -0.245 1.859 1 98.25 71 PHE B CA 1
ATOM 1738 C C . PHE B 1 71 ? 11.641 -0.207 2.324 1 98.25 71 PHE B C 1
ATOM 1740 O O . PHE B 1 71 ? 11.938 0.342 3.387 1 98.25 71 PHE B O 1
ATOM 1747 N N . ARG B 1 72 ? 12.523 -0.693 1.515 1 96.56 72 ARG B N 1
ATOM 1748 C CA . ARG B 1 72 ? 13.906 -0.842 1.96 1 96.56 72 ARG B CA 1
ATOM 1749 C C . ARG B 1 72 ? 14.836 0.076 1.175 1 96.56 72 ARG B C 1
ATOM 1751 O O . ARG B 1 72 ? 15.609 0.833 1.762 1 96.56 72 ARG B O 1
ATOM 1758 N N . LEU B 1 73 ? 14.805 -0.082 -0.129 1 96.31 73 LEU B N 1
ATOM 1759 C CA . LEU B 1 73 ? 15.617 0.729 -1.026 1 96.31 73 LEU B CA 1
ATOM 1760 C C . LEU B 1 73 ? 14.766 1.322 -2.146 1 96.31 73 LEU B C 1
ATOM 1762 O O . LEU B 1 73 ? 13.773 0.724 -2.557 1 96.31 73 LEU B O 1
ATOM 1766 N N . PRO B 1 74 ? 15.18 2.492 -2.582 1 96.88 74 PRO B N 1
ATOM 1767 C CA . PRO B 1 74 ? 14.469 3.035 -3.738 1 96.88 74 PRO B CA 1
ATOM 1768 C C . PRO B 1 74 ? 14.75 2.264 -5.023 1 96.88 74 PRO B C 1
ATOM 1770 O O . PRO B 1 74 ? 15.82 1.658 -5.164 1 96.88 74 PRO B O 1
ATOM 1773 N N . ILE B 1 75 ? 13.758 2.221 -5.934 1 98.19 75 ILE B N 1
ATOM 1774 C CA . ILE B 1 75 ? 13.93 1.724 -7.293 1 98.19 75 ILE B CA 1
ATOM 1775 C C . ILE B 1 75 ? 14.148 2.896 -8.25 1 98.19 75 ILE B C 1
ATOM 1777 O O . ILE B 1 75 ? 13.383 3.859 -8.242 1 98.19 75 ILE B O 1
ATOM 1781 N N . TYR B 1 76 ? 15.172 2.809 -9.039 1 97.31 76 TYR B N 1
ATOM 1782 C CA . TYR B 1 76 ? 15.477 3.863 -10 1 97.31 76 TYR B CA 1
ATOM 1783 C C . TYR B 1 76 ? 15.039 3.465 -11.398 1 97.31 76 TYR B C 1
ATOM 1785 O O . TYR B 1 76 ? 14.672 2.312 -11.641 1 97.31 76 TYR B O 1
ATOM 1793 N N . ALA B 1 77 ? 15.109 4.398 -12.344 1 96.69 77 ALA B N 1
ATOM 1794 C CA . ALA B 1 77 ? 14.531 4.277 -13.68 1 96.69 77 ALA B CA 1
ATOM 1795 C C . ALA B 1 77 ? 15.164 3.121 -14.445 1 96.69 77 ALA B C 1
ATOM 1797 O O . ALA B 1 77 ? 14.484 2.436 -15.219 1 96.69 77 ALA B O 1
ATOM 1798 N N . LEU B 1 78 ? 16.406 2.814 -14.219 1 95.94 78 LEU B N 1
ATOM 1799 C CA . LEU B 1 78 ? 17.094 1.834 -15.047 1 95.94 78 LEU B CA 1
ATOM 1800 C C . LEU B 1 78 ? 17.25 0.51 -14.305 1 95.94 78 LEU B C 1
ATOM 1802 O O . LEU B 1 78 ? 17.859 -0.427 -14.812 1 95.94 78 LEU B O 1
ATOM 1806 N N . ASP B 1 79 ? 16.75 0.479 -13.086 1 97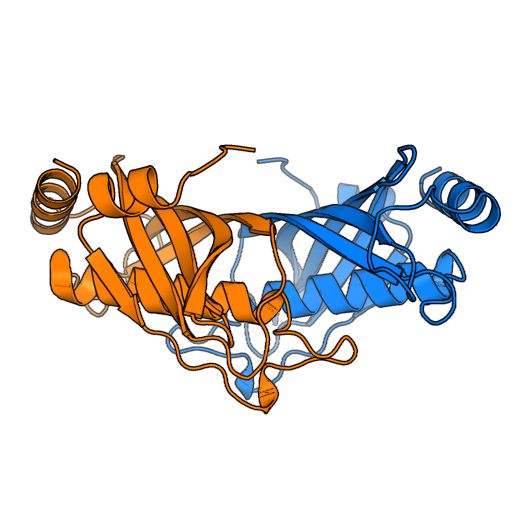.75 79 ASP B N 1
ATOM 1807 C CA . ASP B 1 79 ? 16.75 -0.786 -12.359 1 97.75 79 ASP B CA 1
ATOM 1808 C C . ASP B 1 79 ? 15.859 -1.813 -13.047 1 97.75 79 ASP B C 1
ATOM 1810 O O . ASP B 1 79 ? 15 -1.455 -13.859 1 97.75 79 ASP B O 1
ATOM 1814 N N . LYS B 1 80 ? 16.062 -3.086 -12.789 1 97.94 80 LYS B N 1
ATOM 1815 C CA . LYS B 1 80 ? 15.297 -4.195 -13.359 1 97.94 80 LYS B CA 1
ATOM 1816 C C . LYS B 1 80 ? 14.672 -5.055 -12.266 1 97.94 80 LYS B C 1
ATOM 1818 O O . LYS B 1 80 ? 15.07 -6.207 -12.07 1 97.94 80 LYS B O 1
ATOM 1823 N N . PRO B 1 81 ? 13.633 -4.555 -11.664 1 98.44 81 PRO B N 1
ATOM 1824 C CA . PRO B 1 81 ? 13.023 -5.297 -10.555 1 98.44 81 PRO B CA 1
ATOM 1825 C C . PRO B 1 81 ? 12.172 -6.473 -11.031 1 98.44 81 PRO B C 1
ATOM 1827 O O . PRO B 1 81 ? 11.656 -6.453 -12.156 1 98.44 81 PRO B O 1
ATOM 1830 N N . GLU B 1 82 ? 12.07 -7.43 -10.195 1 98.5 82 GLU B N 1
ATOM 1831 C CA . GLU B 1 82 ? 11.172 -8.578 -10.25 1 98.5 82 GLU B CA 1
ATOM 1832 C C . GLU B 1 82 ? 10.422 -8.758 -8.938 1 98.5 82 GLU B C 1
ATOM 1834 O O . GLU B 1 82 ? 10.953 -8.43 -7.867 1 98.5 82 GLU B O 1
ATOM 1839 N N . VAL B 1 83 ? 9.234 -9.25 -9.055 1 98.88 83 VAL B N 1
ATOM 1840 C CA . VAL B 1 83 ? 8.461 -9.5 -7.848 1 98.88 83 VAL B CA 1
ATOM 1841 C C . VAL B 1 83 ? 8.336 -11 -7.613 1 98.88 83 VAL B C 1
ATOM 1843 O O . VAL B 1 83 ? 7.812 -11.727 -8.461 1 98.88 83 VAL B O 1
ATOM 1846 N N . PHE B 1 84 ? 8.812 -11.367 -6.484 1 98.5 84 PHE B N 1
ATOM 1847 C CA . PHE B 1 84 ? 8.711 -12.758 -6.043 1 98.5 84 PHE B CA 1
ATOM 1848 C C . PHE B 1 84 ? 7.465 -12.961 -5.195 1 98.5 84 PHE B C 1
ATOM 1850 O O . PHE B 1 84 ? 7.102 -12.102 -4.391 1 98.5 84 PHE B O 1
ATOM 1857 N N . VAL B 1 85 ? 6.852 -14.172 -5.43 1 98.38 85 VAL B N 1
ATOM 1858 C CA . VAL B 1 85 ? 5.578 -14.422 -4.758 1 98.38 85 VAL B CA 1
ATOM 1859 C C . VAL B 1 85 ? 5.574 -15.828 -4.168 1 98.38 85 VAL B C 1
ATOM 1861 O O . VAL B 1 85 ? 6.023 -16.781 -4.809 1 98.38 85 VAL B O 1
ATOM 1864 N N . LYS B 1 86 ? 5.059 -15.938 -3.027 1 97.12 86 LYS B N 1
ATOM 1865 C CA . LYS B 1 86 ? 4.715 -17.25 -2.496 1 97.12 86 LYS B CA 1
ATOM 1866 C C . LYS B 1 86 ? 3.492 -17.172 -1.584 1 97.12 86 LYS B C 1
ATOM 1868 O O . LYS B 1 86 ? 3.09 -16.078 -1.171 1 97.12 86 LYS B O 1
ATOM 1873 N N . ILE B 1 87 ? 2.938 -18.344 -1.287 1 97.81 87 ILE B N 1
ATOM 1874 C CA . ILE B 1 87 ? 1.826 -18.453 -0.349 1 97.81 87 ILE B CA 1
ATOM 1875 C C . ILE B 1 87 ? 2.361 -18.703 1.06 1 97.81 87 ILE B C 1
ATOM 1877 O O . ILE B 1 87 ? 3.162 -19.609 1.274 1 97.81 87 ILE B O 1
ATOM 1881 N N . LYS B 1 88 ? 1.941 -17.891 1.926 1 96.44 88 LYS B N 1
ATOM 1882 C CA . LYS B 1 88 ? 2.375 -18.031 3.312 1 96.44 88 LYS B CA 1
ATOM 1883 C C . LYS B 1 88 ? 1.418 -18.938 4.094 1 96.44 88 LYS B C 1
ATOM 1885 O O . LYS B 1 88 ? 1.848 -19.719 4.934 1 96.44 88 LYS B O 1
ATOM 1890 N N . ASN B 1 89 ? 0.157 -18.75 3.867 1 96.25 89 ASN B N 1
ATOM 1891 C CA . ASN B 1 89 ? -0.889 -19.469 4.59 1 96.25 89 ASN B CA 1
ATOM 1892 C C . ASN B 1 89 ? -2.207 -19.469 3.82 1 96.25 89 ASN B C 1
ATOM 1894 O O . ASN B 1 89 ? -2.521 -18.5 3.127 1 96.25 89 ASN B O 1
ATOM 1898 N N . VAL B 1 90 ? -2.93 -20.609 3.959 1 97.38 90 VAL B N 1
ATOM 1899 C CA . VAL B 1 90 ? -4.262 -20.688 3.369 1 97.38 90 VAL B CA 1
ATOM 1900 C C . VAL B 1 90 ? -5.293 -21 4.457 1 97.38 90 VAL B C 1
ATOM 1902 O O . VAL B 1 90 ? -5.207 -22.016 5.137 1 97.38 90 VAL B O 1
ATOM 1905 N N . GLY B 1 91 ? -6.191 -20.078 4.613 1 97.62 91 GLY B N 1
ATOM 1906 C CA . GLY B 1 91 ? -7.309 -20.281 5.523 1 97.62 91 GLY B CA 1
ATOM 1907 C C . GLY B 1 91 ? -8.562 -20.766 4.824 1 97.62 91 GLY B C 1
ATOM 1908 O O . GLY B 1 91 ? -8.492 -21.328 3.729 1 97.62 91 GLY B O 1
ATOM 1909 N N . ASN B 1 92 ? -9.711 -20.578 5.508 1 98.12 92 ASN B N 1
ATOM 1910 C CA . ASN B 1 92 ? -10.969 -21.047 4.93 1 98.12 92 ASN B CA 1
ATOM 1911 C C . ASN B 1 92 ? -11.406 -20.156 3.77 1 98.12 92 ASN B C 1
ATOM 1913 O O . ASN B 1 92 ? -11.562 -20.625 2.645 1 98.12 92 ASN B O 1
ATOM 1917 N N . THR B 1 93 ? -11.531 -18.859 4.043 1 98.5 93 THR B N 1
ATOM 1918 C CA . THR B 1 93 ? -12.008 -17.953 3.012 1 98.5 93 THR B CA 1
ATOM 1919 C C . THR B 1 93 ? -10.891 -17.016 2.551 1 98.5 93 THR B C 1
ATOM 1921 O O . THR B 1 93 ? -11.086 -16.219 1.628 1 98.5 93 THR B O 1
ATOM 1924 N N . SER B 1 94 ? -9.711 -17.125 3.227 1 98.5 94 SER B N 1
ATOM 1925 C CA . SER B 1 94 ? -8.633 -16.188 2.951 1 98.5 94 SER B CA 1
ATOM 1926 C C . SER B 1 94 ? -7.289 -16.906 2.859 1 98.5 94 SER B C 1
ATOM 1928 O O . SER B 1 94 ? -7.172 -18.062 3.244 1 98.5 94 SER B O 1
ATOM 1930 N N . PHE B 1 95 ? -6.34 -16.203 2.287 1 98.19 95 PHE B N 1
ATOM 1931 C CA . PHE B 1 95 ? -4.965 -16.672 2.225 1 98.19 95 PHE B CA 1
ATOM 1932 C C . PHE B 1 95 ? -3.986 -15.5 2.252 1 98.19 95 PHE B C 1
ATOM 1934 O O . PHE B 1 95 ? -4.352 -14.375 1.918 1 98.19 95 PHE B O 1
ATOM 1941 N N . ILE B 1 96 ? -2.791 -15.805 2.688 1 98.56 96 ILE B N 1
ATOM 1942 C CA . ILE B 1 96 ? -1.766 -14.773 2.85 1 98.56 96 ILE B CA 1
ATOM 1943 C C . ILE B 1 96 ? -0.635 -15.016 1.852 1 98.56 96 ILE B C 1
ATOM 1945 O O . ILE B 1 96 ? -0.118 -16.125 1.744 1 98.56 96 ILE B O 1
ATOM 1949 N N . MET B 1 97 ? -0.323 -14 1.185 1 98.25 97 MET B N 1
ATOM 1950 C CA . MET B 1 97 ? 0.793 -14.055 0.244 1 98.25 97 MET B CA 1
ATOM 1951 C C . MET B 1 97 ? 1.957 -13.195 0.731 1 98.25 97 MET B C 1
ATOM 1953 O O . MET B 1 97 ? 1.749 -12.117 1.289 1 98.25 97 MET B O 1
ATOM 1957 N N . GLU B 1 98 ? 3.096 -13.727 0.528 1 98.06 98 GLU B N 1
ATOM 1958 C CA . GLU B 1 98 ? 4.348 -13.008 0.765 1 98.06 98 GLU B CA 1
ATOM 1959 C C . GLU B 1 98 ? 5.039 -12.664 -0.549 1 98.06 98 GLU B C 1
ATOM 1961 O O . GLU B 1 98 ? 5.148 -13.5 -1.443 1 98.06 98 GLU B O 1
ATOM 1966 N N . GLN B 1 99 ? 5.5 -11.422 -0.62 1 98.5 99 GLN B N 1
ATOM 1967 C CA . GLN B 1 99 ? 6.086 -10.953 -1.873 1 98.5 99 GLN B CA 1
ATOM 1968 C C . GLN B 1 99 ? 7.34 -10.125 -1.617 1 98.5 99 GLN B C 1
ATOM 1970 O O . GLN B 1 99 ? 7.434 -9.422 -0.607 1 98.5 99 GLN B O 1
ATOM 1975 N N . ILE B 1 100 ? 8.242 -10.219 -2.535 1 98.69 100 ILE B N 1
ATOM 1976 C CA . ILE B 1 100 ? 9.492 -9.477 -2.465 1 98.69 100 ILE B CA 1
ATOM 1977 C C . ILE B 1 100 ? 9.789 -8.828 -3.816 1 98.69 100 ILE B C 1
ATOM 1979 O O . ILE B 1 100 ? 9.68 -9.477 -4.859 1 98.69 100 ILE B O 1
ATOM 1983 N N . ILE B 1 101 ? 10.039 -7.555 -3.805 1 98.81 101 ILE B N 1
ATOM 1984 C CA . ILE B 1 101 ? 10.602 -6.906 -4.984 1 98.81 101 ILE B CA 1
ATOM 1985 C C . ILE B 1 101 ? 12.125 -6.922 -4.91 1 98.81 101 ILE B C 1
ATOM 1987 O O . ILE B 1 101 ? 12.719 -6.301 -4.023 1 98.81 101 ILE B O 1
ATOM 1991 N N . MET B 1 102 ? 12.703 -7.59 -5.82 1 98.56 102 MET B N 1
ATOM 1992 C CA . MET B 1 102 ? 14.148 -7.73 -5.91 1 98.56 102 MET B CA 1
ATOM 1993 C C . MET B 1 102 ? 14.617 -7.637 -7.359 1 98.56 102 MET B C 1
ATOM 1995 O O . MET B 1 102 ? 13.875 -7.992 -8.273 1 98.56 102 MET B O 1
ATOM 1999 N N . GLY B 1 103 ? 15.82 -7.129 -7.535 1 97.62 103 GLY B N 1
ATOM 2000 C CA . GLY B 1 103 ? 16.359 -7.074 -8.883 1 97.62 103 GLY B CA 1
ATOM 2001 C C . GLY B 1 103 ? 17.734 -6.43 -8.961 1 97.62 103 GLY B C 1
ATOM 2002 O O . GLY B 1 103 ? 18.281 -6 -7.938 1 97.62 103 GLY B O 1
ATOM 2003 N N . LYS B 1 104 ? 18.188 -6.336 -10.227 1 96.94 104 LYS B N 1
ATOM 2004 C CA . LYS B 1 104 ? 19.531 -5.777 -10.445 1 96.94 104 LYS B CA 1
ATOM 2005 C C . LYS B 1 104 ? 19.469 -4.266 -10.625 1 96.94 104 LYS B C 1
ATOM 2007 O O . LYS B 1 104 ? 18.562 -3.75 -11.297 1 96.94 104 LYS B O 1
ATOM 2012 N N . ASP B 1 105 ? 20.422 -3.576 -9.992 1 96.38 105 ASP B N 1
ATOM 2013 C CA . ASP B 1 105 ? 20.562 -2.145 -10.242 1 96.38 105 ASP B CA 1
ATOM 2014 C C . ASP B 1 105 ? 21.406 -1.88 -11.484 1 96.38 105 ASP B C 1
ATOM 2016 O O . ASP B 1 105 ? 21.734 -2.809 -12.219 1 96.38 105 ASP B O 1
ATOM 2020 N N . ILE B 1 106 ? 21.656 -0.643 -11.711 1 94 106 ILE B N 1
ATOM 2021 C CA . ILE B 1 106 ? 22.328 -0.234 -12.945 1 94 106 ILE B CA 1
ATOM 2022 C C . ILE B 1 106 ? 23.719 -0.833 -13 1 94 106 ILE B C 1
ATOM 2024 O O . ILE B 1 106 ? 24.297 -1.01 -14.078 1 94 106 ILE B O 1
ATOM 2028 N N . GLU B 1 107 ? 24.266 -1.192 -11.898 1 96.56 107 GLU B N 1
ATOM 2029 C CA . GLU B 1 107 ? 25.609 -1.77 -11.836 1 96.56 107 GLU B CA 1
ATOM 2030 C C . GLU B 1 107 ? 25.562 -3.293 -11.875 1 96.56 107 GLU B C 1
ATOM 2032 O O . GLU B 1 107 ? 26.594 -3.959 -11.773 1 96.56 107 GLU B O 1
ATOM 2037 N N . GLY B 1 108 ? 24.375 -3.818 -11.898 1 96.06 108 GLY B N 1
ATOM 2038 C CA . GLY B 1 108 ? 24.219 -5.262 -11.977 1 96.06 108 GLY B CA 1
ATOM 2039 C C . GLY B 1 108 ? 24.156 -5.934 -10.617 1 96.06 108 GLY B C 1
ATOM 2040 O O . GLY B 1 108 ? 24.156 -7.164 -10.531 1 96.06 108 GLY B O 1
ATOM 2041 N N . LYS B 1 109 ? 24.125 -5.137 -9.578 1 96.12 109 LYS B N 1
ATOM 2042 C CA . LYS B 1 109 ? 24.078 -5.699 -8.234 1 96.12 109 LYS B CA 1
ATOM 2043 C C . LYS B 1 109 ? 22.625 -6.012 -7.836 1 96.12 109 LYS B C 1
ATOM 2045 O O . LYS B 1 109 ? 21.734 -5.195 -8.039 1 96.12 109 LYS B O 1
ATOM 2050 N N . GLU B 1 110 ? 22.422 -7.133 -7.242 1 96.75 110 GLU B N 1
ATOM 2051 C CA . GLU B 1 110 ? 21.109 -7.539 -6.781 1 96.75 110 GLU B CA 1
ATOM 2052 C C . GLU B 1 110 ? 20.719 -6.801 -5.504 1 96.75 110 GLU B C 1
ATOM 2054 O O . GLU B 1 110 ? 21.484 -6.754 -4.547 1 96.75 110 GLU B O 1
ATOM 2059 N N . LYS B 1 111 ? 19.562 -6.238 -5.531 1 97.06 111 LYS B N 1
ATOM 2060 C CA . LYS B 1 111 ? 19.047 -5.484 -4.391 1 97.06 111 LYS B CA 1
ATOM 2061 C C . LYS B 1 111 ? 17.641 -5.922 -4.039 1 97.06 111 LYS B C 1
ATOM 2063 O O . LYS B 1 111 ? 16.859 -6.285 -4.918 1 97.06 111 LYS B O 1
ATOM 2068 N N . ILE B 1 112 ? 17.344 -5.914 -2.779 1 98.31 112 ILE B N 1
ATOM 2069 C CA . ILE B 1 112 ? 15.977 -6.062 -2.301 1 98.31 112 ILE B CA 1
ATOM 2070 C C . ILE B 1 112 ? 15.367 -4.688 -2.029 1 98.31 112 ILE B C 1
ATOM 2072 O O . ILE B 1 112 ? 15.859 -3.945 -1.175 1 98.31 112 ILE B O 1
ATOM 2076 N N . TYR B 1 113 ? 14.289 -4.414 -2.721 1 98.31 113 TYR B N 1
ATOM 2077 C CA . TYR B 1 113 ? 13.727 -3.066 -2.695 1 98.31 113 TYR B CA 1
ATOM 2078 C C . TYR B 1 113 ? 12.57 -2.975 -1.702 1 98.31 113 TYR B C 1
ATOM 2080 O O . TYR B 1 113 ? 12.367 -1.932 -1.08 1 98.31 113 TYR B O 1
ATOM 2088 N N . ALA B 1 114 ? 11.805 -4.012 -1.554 1 98.62 114 ALA B N 1
ATOM 2089 C CA . ALA B 1 114 ? 10.633 -3.988 -0.683 1 98.62 114 ALA B CA 1
ATOM 2090 C C . ALA B 1 114 ? 10.109 -5.398 -0.435 1 98.62 114 ALA B C 1
ATOM 2092 O O . ALA B 1 114 ? 10.406 -6.324 -1.194 1 98.62 114 ALA B O 1
ATOM 2093 N N . SER B 1 115 ? 9.367 -5.543 0.595 1 98.62 115 SER B N 1
ATOM 2094 C CA . SER B 1 115 ? 8.625 -6.762 0.907 1 98.62 115 SER B CA 1
ATOM 2095 C C . SER B 1 115 ? 7.188 -6.449 1.313 1 98.62 115 SER B C 1
ATOM 2097 O O . SER B 1 115 ? 6.902 -5.355 1.808 1 98.62 115 SER B O 1
ATOM 2099 N N . ALA B 1 116 ? 6.352 -7.434 1.093 1 98.62 116 ALA B N 1
ATOM 2100 C CA . ALA B 1 116 ? 4.945 -7.215 1.43 1 98.62 116 ALA B CA 1
ATOM 2101 C C . ALA B 1 116 ? 4.281 -8.516 1.871 1 98.62 116 ALA B C 1
ATOM 2103 O O . ALA B 1 116 ? 4.625 -9.594 1.383 1 98.62 116 ALA B O 1
ATOM 2104 N N . THR B 1 117 ? 3.352 -8.375 2.762 1 98.69 117 THR B N 1
ATOM 2105 C CA . THR B 1 117 ? 2.365 -9.414 3.049 1 98.69 117 THR B CA 1
ATOM 2106 C C . THR B 1 117 ? 0.957 -8.922 2.73 1 98.69 117 THR B C 1
ATOM 2108 O O . THR B 1 117 ? 0.592 -7.797 3.076 1 98.69 117 THR B O 1
ATOM 2111 N N . THR B 1 118 ? 0.275 -9.719 2.045 1 98.69 118 THR B N 1
ATOM 2112 C CA . THR B 1 118 ? -1.081 -9.359 1.646 1 98.69 118 THR B CA 1
ATOM 2113 C C . THR B 1 118 ? -2.072 -10.438 2.066 1 98.69 118 THR B C 1
ATOM 2115 O O . THR B 1 118 ? -1.851 -11.625 1.816 1 98.69 118 THR B O 1
ATOM 2118 N N . VAL B 1 119 ? -3.121 -10.023 2.707 1 98.81 119 VAL B N 1
ATOM 2119 C CA . VAL B 1 119 ? -4.234 -10.922 2.998 1 98.81 119 VAL B CA 1
ATOM 2120 C C . VAL B 1 119 ? -5.277 -10.828 1.888 1 98.81 119 VAL B C 1
ATOM 2122 O O . VAL B 1 119 ? -5.859 -9.766 1.664 1 98.81 119 VAL B O 1
ATOM 2125 N N . MET B 1 120 ? -5.477 -11.891 1.257 1 98.38 120 MET B N 1
ATOM 2126 C CA . MET B 1 120 ? -6.477 -12.008 0.201 1 98.38 120 MET B CA 1
ATOM 2127 C C . MET B 1 120 ? -7.707 -12.758 0.702 1 98.38 120 MET B C 1
ATOM 2129 O O . MET B 1 120 ? -7.586 -13.734 1.443 1 98.38 120 MET B O 1
ATOM 2133 N N . VAL B 1 121 ? -8.844 -12.32 0.208 1 98.25 121 VAL B N 1
ATOM 2134 C CA . VAL B 1 121 ? -10.094 -12.992 0.549 1 98.25 121 VAL B CA 1
ATOM 2135 C C . VAL B 1 121 ? -10.805 -13.445 -0.725 1 98.25 121 VAL B C 1
ATOM 2137 O O . VAL B 1 121 ? -10.969 -12.656 -1.662 1 98.25 121 VAL B O 1
ATOM 2140 N N . SER B 1 122 ? -11.195 -14.695 -0.739 1 98.06 122 SER B N 1
ATOM 2141 C CA . SER B 1 122 ? -12.023 -15.188 -1.836 1 98.06 122 SER B CA 1
ATOM 2142 C C . SER B 1 122 ? -13.461 -14.711 -1.697 1 98.06 122 SER B C 1
ATOM 2144 O O . SER B 1 122 ? -14.055 -14.797 -0.618 1 98.06 122 SER B O 1
ATOM 2146 N N . VAL B 1 123 ? -13.984 -14.242 -2.842 1 96.75 123 VAL B N 1
ATOM 2147 C CA . VAL B 1 123 ? -15.344 -13.703 -2.771 1 96.75 123 VAL B CA 1
ATOM 2148 C C . VAL B 1 123 ? -16.172 -14.227 -3.945 1 96.75 123 VAL B C 1
ATOM 2150 O O . VAL B 1 123 ? -15.617 -14.547 -5.004 1 96.75 123 VAL B O 1
ATOM 2153 N N . SER B 1 124 ? -17.547 -14.289 -3.684 1 94.44 124 SER B N 1
ATOM 2154 C CA . SER B 1 124 ? -18.469 -14.547 -4.781 1 94.44 124 SER B CA 1
ATOM 2155 C C . SER B 1 124 ? -18.562 -13.344 -5.723 1 94.44 124 SER B C 1
ATOM 2157 O O . SER B 1 124 ? -18.734 -12.211 -5.277 1 94.44 124 SER B O 1
ATOM 2159 N N . MET B 1 125 ? -18.484 -13.617 -7.039 1 90.31 125 MET B N 1
ATOM 2160 C CA . MET B 1 125 ? -18.578 -12.523 -7.996 1 90.31 125 MET B CA 1
ATOM 2161 C C . MET B 1 125 ? -19.984 -11.922 -8 1 90.31 125 MET B C 1
ATOM 2163 O O . MET B 1 125 ? -20.156 -10.742 -8.32 1 90.31 125 MET B O 1
ATOM 2167 N N . GLU B 1 126 ? -20.906 -12.672 -7.562 1 89.56 126 GLU B N 1
ATOM 2168 C CA . GLU B 1 126 ? -22.297 -12.242 -7.555 1 89.56 126 GLU B CA 1
ATOM 2169 C C . GLU B 1 126 ? -22.594 -11.352 -6.352 1 89.56 126 GLU B C 1
ATOM 2171 O O . GLU B 1 126 ? -23.234 -10.305 -6.484 1 89.56 126 GLU B O 1
ATOM 2176 N N . THR B 1 127 ? -22.094 -11.703 -5.23 1 90.69 127 THR B N 1
ATOM 2177 C CA . THR B 1 127 ? -22.5 -11.023 -4.004 1 90.69 127 THR B CA 1
ATOM 2178 C C . THR B 1 127 ? -21.344 -10.242 -3.404 1 90.69 127 THR B C 1
ATOM 2180 O O . THR B 1 127 ? -21.531 -9.406 -2.521 1 90.69 127 THR B O 1
ATOM 2183 N N . MET B 1 128 ? -20.141 -10.531 -3.811 1 89.75 128 MET B N 1
ATOM 2184 C CA . MET B 1 128 ? -18.906 -9.953 -3.285 1 89.75 128 MET B CA 1
ATOM 2185 C C .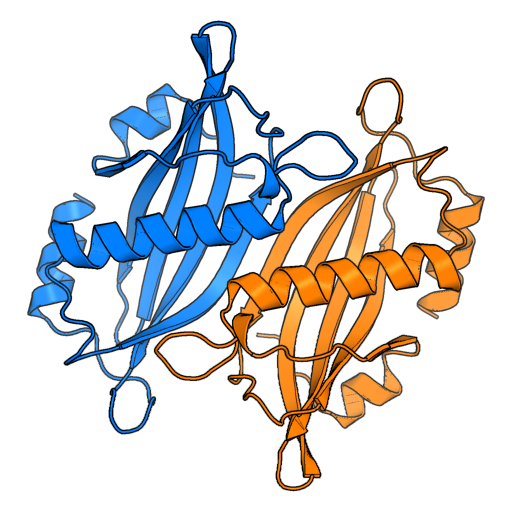 MET B 1 128 ? -18.734 -10.297 -1.808 1 89.75 128 MET B C 1
ATOM 2187 O O . MET B 1 128 ? -18.047 -9.586 -1.08 1 89.75 128 MET B O 1
ATOM 2191 N N . ARG B 1 129 ? -19.422 -11.375 -1.402 1 94.62 129 ARG B N 1
ATOM 2192 C CA . ARG B 1 129 ? -19.25 -11.883 -0.044 1 94.62 129 ARG B CA 1
ATOM 2193 C C . ARG B 1 129 ? -18.188 -12.984 0.002 1 94.62 129 ARG B C 1
ATOM 2195 O O . ARG B 1 129 ? -17.984 -13.688 -0.988 1 94.62 129 ARG B O 1
ATOM 2202 N N . PRO B 1 130 ? -17.562 -13.172 1.147 1 97.56 130 PRO B N 1
ATOM 2203 C CA . PRO B 1 130 ? -16.531 -14.195 1.263 1 97.56 130 PRO B CA 1
ATOM 2204 C C . PRO B 1 130 ? -17.062 -15.609 1.021 1 97.56 130 PRO B C 1
ATOM 2206 O O . PRO B 1 130 ? -18.172 -15.938 1.447 1 97.56 130 PRO B O 1
ATOM 2209 N N . VAL B 1 131 ? -16.344 -16.359 0.33 1 97.75 131 VAL B N 1
ATOM 2210 C CA . VAL B 1 131 ? -16.609 -17.781 0.102 1 97.75 131 VAL B CA 1
ATOM 2211 C C . VAL B 1 131 ? -15.359 -18.609 0.402 1 97.75 131 VAL B C 1
ATOM 2213 O O . VAL B 1 131 ? -14.242 -18.078 0.388 1 97.75 131 VAL B O 1
ATOM 2216 N N . PRO B 1 132 ? -15.516 -19.875 0.671 1 98.06 132 PRO B N 1
ATOM 2217 C CA . PRO B 1 132 ? -14.336 -20.703 0.89 1 98.06 132 PRO B CA 1
ATOM 2218 C C . PRO B 1 132 ? -13.398 -20.719 -0.316 1 98.06 132 PRO B C 1
ATOM 2220 O O . PRO B 1 132 ? -13.859 -20.719 -1.46 1 98.06 132 PRO B O 1
ATOM 2223 N N . VAL B 1 133 ? -12.141 -20.75 -0.049 1 97.94 133 VAL B N 1
ATOM 2224 C CA . VAL B 1 133 ? -11.18 -20.969 -1.122 1 97.94 133 VAL B CA 1
ATOM 2225 C C . VAL B 1 133 ? -11.438 -22.328 -1.784 1 97.94 133 VAL B C 1
ATOM 2227 O O . VAL B 1 133 ? -11.414 -23.359 -1.119 1 97.94 133 VAL B O 1
ATOM 2230 N N . PRO B 1 134 ? -11.695 -22.281 -3.049 1 96.56 134 PRO B N 1
ATOM 2231 C CA . PRO B 1 134 ? -11.969 -23.547 -3.711 1 96.56 134 PRO B CA 1
ATOM 2232 C C . PRO B 1 134 ? -10.828 -24.562 -3.547 1 96.56 134 PRO B C 1
ATOM 2234 O O . PRO B 1 134 ? -9.656 -24.188 -3.607 1 96.56 134 PRO B O 1
ATOM 2237 N N . GLU B 1 135 ? -11.188 -25.797 -3.418 1 96.06 135 GLU B N 1
ATOM 2238 C CA . GLU B 1 135 ? -10.227 -26.844 -3.135 1 96.06 135 GLU B CA 1
ATOM 2239 C C . GLU B 1 135 ? -9.18 -26.953 -4.242 1 96.06 135 GLU B C 1
ATOM 2241 O O . GLU B 1 135 ? -8.008 -27.203 -3.973 1 96.06 135 GLU B O 1
ATOM 2246 N N . GLU B 1 136 ? -9.648 -26.812 -5.426 1 94.88 136 GLU B N 1
ATOM 2247 C CA . GLU B 1 136 ? -8.727 -26.906 -6.559 1 94.88 136 GLU B CA 1
ATOM 2248 C C . GLU B 1 136 ? -7.609 -25.875 -6.449 1 94.88 136 GLU B C 1
ATOM 2250 O O . GLU B 1 136 ? -6.457 -26.172 -6.781 1 94.88 136 GLU B O 1
ATOM 2255 N N . TYR B 1 137 ? -7.934 -24.703 -6.066 1 95.75 137 TYR B N 1
ATOM 2256 C CA . TYR B 1 137 ? -6.934 -23.656 -5.918 1 95.75 137 TYR B CA 1
ATOM 2257 C C . TYR B 1 137 ? -6.086 -23.875 -4.672 1 95.75 137 TYR B C 1
ATOM 2259 O O . TYR B 1 137 ? -4.871 -23.672 -4.691 1 95.75 137 TYR B O 1
ATOM 2267 N N . ARG B 1 138 ? -6.734 -24.281 -3.627 1 95.56 138 ARG B N 1
ATOM 2268 C CA . ARG B 1 138 ? -6.047 -24.547 -2.369 1 95.56 138 ARG B CA 1
ATOM 2269 C C . ARG B 1 138 ? -4.918 -25.562 -2.568 1 95.56 138 ARG B C 1
ATOM 2271 O O . ARG B 1 138 ? -3.801 -25.344 -2.092 1 95.56 138 ARG B O 1
ATOM 2278 N N . LEU B 1 139 ? -5.199 -26.625 -3.221 1 94.81 139 LEU B N 1
ATOM 2279 C CA . LEU B 1 139 ? -4.219 -27.672 -3.459 1 94.81 139 LEU B CA 1
ATOM 2280 C C . LEU B 1 139 ? -3.023 -27.141 -4.238 1 94.81 139 LEU B C 1
ATOM 2282 O O . LEU B 1 139 ? -1.875 -27.453 -3.916 1 94.81 139 LEU B O 1
ATOM 2286 N N . LYS B 1 140 ? -3.342 -26.359 -5.23 1 95.5 140 LYS B N 1
ATOM 2287 C CA . LYS B 1 140 ? -2.273 -25.781 -6.047 1 95.5 140 LYS B CA 1
ATOM 2288 C C . LYS B 1 140 ? -1.43 -24.797 -5.242 1 95.5 140 LYS B C 1
ATOM 2290 O O . LYS B 1 140 ? -0.213 -24.719 -5.426 1 95.5 140 LYS B O 1
ATOM 2295 N N . MET B 1 141 ? -2.072 -24.031 -4.375 1 95.19 141 MET B N 1
ATOM 2296 C CA . MET B 1 141 ? -1.367 -23.094 -3.504 1 95.19 141 MET B CA 1
ATOM 2297 C C . MET B 1 141 ? -0.438 -23.844 -2.547 1 95.19 141 MET B C 1
ATOM 2299 O O . MET B 1 141 ? 0.703 -23.422 -2.336 1 95.19 141 MET B O 1
ATOM 2303 N N . GLU B 1 142 ? -0.923 -24.875 -2.006 1 91.75 142 GLU B N 1
ATOM 2304 C CA . GLU B 1 142 ? -0.14 -25.641 -1.047 1 91.75 142 GLU B CA 1
ATOM 2305 C C . GLU B 1 142 ? 1.036 -26.344 -1.728 1 91.75 142 GLU B C 1
ATOM 2307 O O . GLU B 1 142 ? 2.119 -26.453 -1.147 1 91.75 142 GLU B O 1
ATOM 2312 N N . LEU B 1 143 ? 0.862 -26.75 -2.953 1 88.69 143 LEU B N 1
ATOM 2313 C CA . LEU B 1 143 ? 1.927 -27.391 -3.721 1 88.69 143 LEU B CA 1
ATOM 2314 C C . LEU B 1 143 ? 3.006 -26.391 -4.094 1 88.69 143 LEU B C 1
ATOM 2316 O O . LEU B 1 143 ? 4.191 -26.719 -4.121 1 88.69 143 LEU B O 1
ATOM 2320 N N . ALA B 1 144 ? 2.582 -25.188 -4.363 1 87.44 144 ALA B N 1
ATOM 2321 C CA . ALA B 1 144 ? 3.514 -24.141 -4.773 1 87.44 144 ALA B CA 1
ATOM 2322 C C . ALA B 1 144 ? 4.359 -23.656 -3.59 1 87.44 144 ALA B C 1
ATOM 2324 O O . ALA B 1 144 ? 5.438 -23.094 -3.777 1 87.44 144 ALA B O 1
ATOM 2325 N N . SER B 1 145 ? 3.857 -23.75 -2.359 1 79.12 145 SER B N 1
ATOM 2326 C CA . SER B 1 145 ? 4.559 -23.328 -1.155 1 79.12 145 SER B CA 1
ATOM 2327 C C . SER B 1 145 ? 5.547 -24.375 -0.681 1 79.12 145 SER B C 1
ATOM 2329 O O . SER B 1 145 ? 6.379 -24.125 0.191 1 79.12 145 SER B O 1
ATOM 2331 N N . SER B 1 146 ? 5.391 -25.594 -1.082 1 68.81 146 SER B N 1
ATOM 2332 C CA . SER B 1 146 ? 6.262 -26.703 -0.704 1 68.81 146 SER B CA 1
ATOM 2333 C C . SER B 1 146 ? 7.535 -26.719 -1.539 1 68.81 146 SER B C 1
ATOM 2335 O O . SER B 1 146 ? 7.535 -26.281 -2.691 1 68.81 146 SER B O 1
#

Foldseek 3Di:
DPDDDPVNQVVQFDDKDKDAQDPVQADPVQFGDPVVVVVQQVVRVVCCCCVQLVDDCVFKNKDWPDKDKDFDATHHNPWIKMKTKAWDAFDFFKTKMKIWIWTQDPVGDIDTGMIMIIIMGIAGPVPRHTGGDDPSSVVSRVVNSD/DPDDDPVNQVVQFDDKDKDAQDPVQADPVQFGDPVVVVVQQVVRVVCCCCVQLVDDCVFKNKDWPDKDKDFDATHHNPWIKMKTKAWDAFDFFKTKMKIWIWTQDPVGDIDTGMIMIIIMGIAGPVPRHTGGDDPSSVVSRVVNSD

Organism: Indibacter alkaliphilus (strain CCUG 57479 / KCTC 22604 / LW1) (NCBI:txid1189612)

Radius of gyration: 19.5 Å; Cα contacts (8 Å, |Δi|>4): 605; chains: 2; bounding box: 53×51×38 Å

Nearest PDB structures (foldseek):
  5vpj-assembly1_B  TM=8.684E-01  e=1.598E-09  Actinomadura verrucosospora
  1lo9-assembly1_A  TM=9.114E-01  e=6.555E-09  Pseudomonas sp. CBS3
  4i4j-assembly1_B  TM=8.516E-01  e=4.943E-09  Streptomyces globisporus
  2w3x-assembly1_B  TM=8.765E-01  e=5.294E-08  Micromonospora echinospora
  4i4j-assembly2_E  TM=8.581E-01  e=3.370E-08  Streptomyces globisporus

Secondary structure (DSSP, 8-state):
-----HHHHHHH--EEEE-PPPGGGB-TTSSB-HHHHHHHHHHHHHHHHHHTT---TTTEEEEEEEEEEEE-SPPPTT-EEEEEEEEEEE-SSEEEEEEEEEEE-TTS-EEEE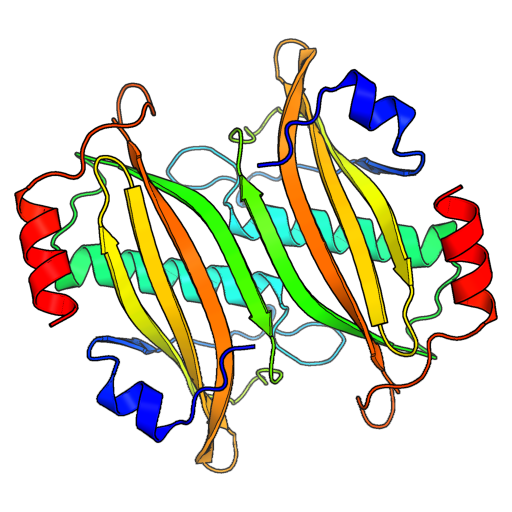EEEEEEEEEEETTT--B-PPPHHHHHHHHHHH-/-----HHHHHHH--EEEE-PPPGGGB-TTSSB-HHHHHHHHHHHHHHHHHHTT---TTTEEEEEEEEEEEE-SPPPTT-EEEEEEEEEEE-SSEEEEEEEEEEE-TTS-EEEEEEEEEEEEEEETTT--B-PPPHHHHHHHHHHH-

Solvent-accessible surface area (backbone atoms only — not comparable to full-atom values): 15564 Å² total; per-residue (Å²): 126,90,82,77,49,74,66,54,47,64,73,72,33,92,41,69,40,79,53,84,69,51,78,86,42,45,41,96,86,62,23,51,35,73,46,53,52,44,48,51,52,50,53,37,53,52,48,44,38,38,75,65,32,62,52,52,62,87,66,46,29,72,44,69,42,31,42,36,37,41,49,71,42,85,47,47,76,72,33,50,42,24,32,32,44,43,55,72,46,78,58,62,36,33,35,31,35,38,36,34,35,34,29,33,39,82,87,63,49,77,41,66,30,30,38,36,41,35,35,35,32,25,19,36,69,86,74,68,41,78,34,66,55,52,64,73,39,48,54,36,44,54,57,68,53,98,125,90,81,77,48,74,64,53,47,62,72,73,35,91,44,71,39,79,54,84,68,50,79,86,41,43,42,96,87,62,24,50,36,74,45,52,52,47,46,52,52,49,53,35,54,53,48,44,37,37,75,68,32,61,53,52,62,86,67,47,30,72,45,71,42,32,39,39,38,41,48,71,42,85,45,44,74,72,34,50,42,26,31,32,44,42,55,73,45,78,56,62,35,35,35,32,35,38,36,36,36,34,29,32,39,84,84,64,49,76,43,68,30,32,40,36,41,34,36,37,32,26,18,34,69,85,75,66,42,78,32,67,53,52,64,72,40,48,54,37,42,54,57,68,55,99

InterPro domains:
  IPR029069 HotDog domain superfamily [SSF54637] (8-138)
  IPR050563 4-hydroxybenzoyl-CoA thioesterase [PTHR31793] (14-142)

pLDDT: mean 95.26, std 6.13, range [52.19, 98.88]